Protein 3GRF (pdb70)

B-factor: mean 38.02, std 12.71, range [7.65, 99.0]

CATH classification: 3.40.50.1370 (+1 more: 3.40.50.1370)

Sequence (304 aa):
KQTRHLLTISALCPKELAYLIDRALDMKKNPAKYTARAANKTLLAFFAKPSLRTRVSLETAMTRLGGHAIYYELTVQDTAEVFSRMVDICTARLATKEMMREMAQHASVPCINALDDFGHPLQMVCDFMTIKEKFTAAGEFSNGFKGIKFAYCGDSMNNVTYDLMRGCALLGMECHVCCPDHKDFKPIKEVIDECEEIIAKHGTGGSIKIFHDCKKGCEGVDVVYTDSWMKEARLKVLTPFQVDDAVMAVTSKRSIFMNCLPATRGEEQTASVIDGPKSVCYDEAGNRLHSAMAVLDFFLHDCK

Organism: Giardia intestinalis (NCBI:txid5741)

InterPro domains:
  IPR002292 Ornithine/putrescine carbamoyltransferase [PR00102] (48-62)
  IPR002292 Ornithine/putrescine carbamoyltransferase [PR00102] (82-95)
  IPR002292 Ornithine/putrescine carbamoyltransferase [PR00102] (122-136)
  IPR002292 Ornithine/putrescine carbamoyltransferase [PR00102] (237-247)
  IPR002292 Ornithine/putrescine carbamoyltransferase [PR00102] (300-311)
  IPR002292 Ornithine/putrescine carbamoyltransferase [TIGR00658] (7-321)
  IPR006130 Aspartate/ornithine carbamoyltransferase [PR00100] (50-69)
  IPR006130 Aspartate/ornithine carbamoyltransferase [PR00100] (133-144)
  IPR006130 Aspartate/ornithine carbamoyltransferase [PR00100] (274-283)
  IPR006130 Aspartate/ornithine carbamoyltransferase [PR00100] (286-309)
  IPR006131 Aspartate/ornithine carbamoyltransferase, Asp/Orn-binding domain [PF00185] (159-319)
  IPR006132 Aspartate/ornithine carbamoyltransferase, carbamoyl-P binding [PF02729] (7-146)
  IPR036901 Aspartate/ornithine carbamoyltransferase superfamily [G3DSA:3.40.50.1370] (8-317)
  IPR036901 Aspartate/ornithine carbamoyltransferase superfamily [G3DSA:3.40.50.1370] (136-315)
  IPR036901 Aspartate/ornithine carbamoyltransferase superfamily [SSF53671] (5-323)

Structure (mmCIF, N/CA/C/O backbone):
data_3GRF
#
_entry.id   3GRF
#
_cell.length_a   95.490
_cell.length_b   95.490
_cell.length_c   56.960
_cell.angle_alpha   90.00
_cell.angle_beta   90.00
_cell.angle_gamma   120.00
#
_symmetry.space_group_name_H-M   'P 63'
#
loop_
_entity.id
_entity.type
_entity.pdbx_description
1 polymer 'Ornithine carbamoyltransferase'
2 non-polymer 'NICKEL (II) ION'
3 water water
#
loop_
_atom_site.group_PDB
_atom_site.id
_atom_site.type_symbol
_atom_site.label_atom_id
_atom_site.label_alt_id
_atom_site.label_comp_id
_atom_site.label_asym_id
_atom_site.label_entity_id
_atom_site.label_seq_id
_atom_site.pdbx_PDB_ins_code
_atom_site.Cartn_x
_atom_site.Cartn_y
_atom_site.Cartn_z
_atom_site.occupancy
_atom_site.B_iso_or_equiv
_atom_site.auth_seq_id
_atom_site.auth_comp_id
_atom_site.auth_asym_id
_atom_site.auth_atom_id
_atom_site.pdbx_PDB_model_num
ATOM 1 N N . LYS A 1 5 ? -56.077 0.686 -0.463 1.00 84.18 4 LYS A N 1
ATOM 2 C CA . LYS A 1 5 ? -56.332 -0.674 -0.900 1.00 84.35 4 LYS A CA 1
ATOM 3 C C . LYS A 1 5 ? -56.310 -0.752 -2.435 1.00 81.93 4 LYS A C 1
ATOM 4 O O . LYS A 1 5 ? -57.246 -0.394 -3.131 1.00 83.43 4 LYS A O 1
ATOM 10 N N . GLN A 1 6 ? -55.189 -1.236 -2.865 1.00 76.48 5 GLN A N 1
ATOM 11 C CA . GLN A 1 6 ? -54.939 -1.314 -4.259 1.00 68.44 5 GLN A CA 1
ATOM 12 C C . GLN A 1 6 ? -54.274 -0.014 -4.692 1.00 61.29 5 GLN A C 1
ATOM 13 O O . GLN A 1 6 ? -53.761 0.075 -5.810 1.00 68.82 5 GLN A O 1
ATOM 19 N N . THR A 1 7 ? -54.302 1.027 -3.811 1.00 48.34 6 THR A N 1
ATOM 20 C CA . THR A 1 7 ? -53.429 2.170 -4.001 1.00 44.86 6 THR A CA 1
ATOM 21 C C . THR A 1 7 ? -52.021 1.831 -3.503 1.00 36.92 6 THR A C 1
ATOM 22 O O . THR A 1 7 ? -51.845 1.319 -2.390 1.00 39.74 6 THR A O 1
ATOM 26 N N . ARG A 1 8 ? -51.008 2.103 -4.321 1.00 37.66 7 ARG A N 1
ATOM 27 C CA . ARG A 1 8 ? -49.615 1.912 -3.883 1.00 40.10 7 ARG A CA 1
ATOM 28 C C . ARG A 1 8 ? -49.134 3.044 -2.996 1.00 38.18 7 ARG A C 1
ATOM 29 O O . ARG A 1 8 ? -49.259 4.213 -3.359 1.00 39.03 7 ARG A O 1
ATOM 37 N N . HIS A 1 9 ? -48.543 2.655 -1.866 1.00 32.97 8 HIS A N 1
ATOM 38 C CA . HIS A 1 9 ? -47.971 3.527 -0.862 1.00 34.55 8 HIS A CA 1
ATOM 39 C C . HIS A 1 9 ? -46.446 3.371 -0.874 1.00 34.19 8 HIS A C 1
ATOM 40 O O . HIS A 1 9 ? -45.905 2.632 -1.702 1.00 30.31 8 HIS A O 1
ATOM 47 N N . LEU A 1 10 ? -45.764 4.034 0.042 1.00 35.06 9 LEU A N 1
ATOM 48 C CA . LEU A 1 10 ? -44.318 3.945 0.191 1.00 32.63 9 LEU A CA 1
ATOM 49 C C . LEU A 1 10 ? -44.086 4.198 1.656 1.00 36.49 9 LEU A C 1
ATOM 50 O O . LEU A 1 10 ? -43.794 5.316 2.078 1.00 36.19 9 LEU A O 1
ATOM 55 N N . LEU A 1 11 ? -44.222 3.147 2.454 1.00 31.86 10 LEU A N 1
ATOM 56 C CA . LEU A 1 11 ? -44.057 3.233 3.884 1.00 33.22 10 LEU A CA 1
ATOM 57 C C . LEU A 1 11 ? -42.623 2.852 4.287 1.00 32.99 10 LEU A C 1
ATOM 58 O O . LEU A 1 11 ? -42.139 3.261 5.343 1.00 32.51 10 LEU A O 1
ATOM 63 N N . THR A 1 12 ? -41.965 2.074 3.419 1.00 24.89 11 THR A N 1
ATOM 64 C CA . THR A 1 12 ? -40.563 1.719 3.556 1.00 28.24 11 THR A CA 1
ATOM 65 C C . THR A 1 12 ? -40.047 1.590 2.143 1.00 30.15 11 THR A C 1
ATOM 66 O O . THR A 1 12 ? -40.839 1.626 1.194 1.00 28.95 11 THR A O 1
ATOM 70 N N . ILE A 1 13 ? -38.736 1.456 1.984 1.00 27.74 12 ILE A N 1
ATOM 71 C CA . ILE A 1 13 ? -38.195 1.475 0.625 1.00 31.63 12 ILE A CA 1
ATOM 72 C C . ILE A 1 13 ? -38.439 0.159 -0.104 1.00 31.03 12 ILE A C 1
ATOM 73 O O . ILE A 1 13 ? -38.465 0.136 -1.344 1.00 37.27 12 ILE A O 1
ATOM 78 N N . SER A 1 14 ? -38.655 -0.903 0.618 1.00 29.40 13 SER A N 1
ATOM 79 C CA . SER A 1 14 ? -38.984 -2.250 0.172 1.00 31.52 13 SER A CA 1
ATOM 80 C C . SER A 1 14 ? -40.462 -2.347 -0.290 1.00 30.41 13 SER A C 1
ATOM 81 O O . SER A 1 14 ? -40.966 -3.452 -0.510 1.00 33.16 13 SER A O 1
ATOM 84 N N . ALA A 1 15 ? -41.132 -1.196 -0.374 1.00 28.14 14 ALA A N 1
ATOM 85 C CA . ALA A 1 15 ? -42.429 -1.076 -1.029 1.00 24.34 14 ALA A CA 1
ATOM 86 C C . ALA A 1 15 ? -42.129 -1.151 -2.537 1.00 29.17 14 ALA A C 1
ATOM 87 O O . ALA A 1 15 ? -43.024 -1.383 -3.339 1.00 36.51 14 ALA A O 1
ATOM 89 N N . LEU A 1 16 ? -40.862 -0.933 -2.895 1.00 24.98 15 LEU A N 1
ATOM 90 C CA . LEU A 1 16 ? -40.403 -0.974 -4.288 1.00 31.48 15 LEU A CA 1
ATOM 91 C C . LEU A 1 16 ? -39.660 -2.276 -4.594 1.00 34.77 15 LEU A C 1
ATOM 92 O O . LEU A 1 16 ? -38.922 -2.809 -3.749 1.00 30.62 15 LEU A O 1
ATOM 97 N N . CYS A 1 17 ? -39.801 -2.770 -5.819 1.00 24.52 16 CYS A N 1
ATOM 98 C CA . CYS A 1 17 ? -38.993 -3.893 -6.246 1.00 31.04 16 CYS A CA 1
ATOM 99 C C . CYS A 1 17 ? -37.719 -3.247 -6.641 1.00 36.02 16 CYS A C 1
ATOM 100 O O . CYS A 1 17 ? -37.676 -2.016 -6.724 1.00 30.56 16 CYS A O 1
ATOM 103 N N . PRO A 1 18 ? -36.663 -4.056 -6.858 1.00 36.61 17 PRO A N 1
ATOM 104 C CA . PRO A 1 18 ? -35.324 -3.583 -7.123 1.00 25.99 17 PRO A CA 1
ATOM 105 C C . PRO A 1 18 ? -35.229 -2.705 -8.372 1.00 35.59 17 PRO A C 1
ATOM 106 O O . PRO A 1 18 ? -34.451 -1.758 -8.395 1.00 30.15 17 PRO A O 1
ATOM 110 N N . LYS A 1 19 ? -35.999 -3.022 -9.417 1.00 33.32 18 LYS A N 1
ATOM 111 C CA . LYS A 1 19 ? -35.939 -2.239 -10.636 1.00 36.95 18 LYS A CA 1
ATOM 112 C C . LYS A 1 19 ? -36.644 -0.891 -10.473 1.00 39.71 18 LYS A C 1
ATOM 113 O O . LYS A 1 19 ? -36.266 0.086 -11.108 1.00 38.44 18 LYS A O 1
ATOM 119 N N . GLU A 1 20 ? -37.688 -0.851 -9.652 1.00 35.87 19 GLU A N 1
ATOM 120 C CA . GLU A 1 20 ? -38.352 0.405 -9.355 1.00 36.73 19 GLU A CA 1
ATOM 121 C C . GLU A 1 20 ? -37.443 1.341 -8.597 1.00 32.35 19 GLU A C 1
ATOM 122 O O . GLU A 1 20 ? -37.439 2.531 -8.859 1.00 29.38 19 GLU A O 1
ATOM 128 N N . LEU A 1 21 ? -36.679 0.805 -7.647 1.00 32.62 20 LEU A N 1
ATOM 129 C CA . LEU A 1 21 ? -35.717 1.627 -6.901 1.00 29.01 20 LEU A CA 1
ATOM 130 C C . LEU A 1 21 ? -34.622 2.147 -7.810 1.00 28.23 20 LEU A C 1
ATOM 131 O O . LEU A 1 21 ? -34.236 3.287 -7.699 1.00 27.47 20 LEU A O 1
ATOM 136 N N . ALA A 1 22 ? -34.141 1.307 -8.735 1.00 38.12 21 ALA A N 1
ATOM 137 C CA . ALA A 1 22 ? -33.114 1.704 -9.705 1.00 26.07 21 ALA A CA 1
ATOM 138 C C . ALA A 1 22 ? -33.619 2.680 -10.756 1.00 29.55 21 ALA A C 1
ATOM 139 O O . ALA A 1 22 ? -32.868 3.530 -11.206 1.00 28.78 21 ALA A O 1
ATOM 141 N N . TYR A 1 23 ? -34.882 2.539 -11.161 1.00 30.88 22 TYR A N 1
ATOM 142 C CA . TYR A 1 23 ? -35.553 3.524 -12.006 1.00 31.77 22 TYR A CA 1
ATOM 143 C C . TYR A 1 23 ? -35.681 4.882 -11.294 1.00 34.93 22 TYR A C 1
ATOM 144 O O . TYR A 1 23 ? -35.423 5.921 -11.872 1.00 28.07 22 TYR A O 1
ATOM 153 N N . LEU A 1 24 ? -36.050 4.875 -10.019 1.00 34.02 23 LEU A N 1
ATOM 154 C CA . LEU A 1 24 ? -36.242 6.139 -9.277 1.00 31.43 23 LEU A CA 1
ATOM 155 C C . LEU A 1 24 ? -34.941 6.903 -9.159 1.00 29.83 23 LEU A C 1
ATOM 156 O O . LEU A 1 24 ? -34.928 8.131 -9.314 1.00 33.98 23 LEU A O 1
ATOM 161 N N . ILE A 1 25 ? -33.851 6.155 -8.944 1.00 33.99 24 ILE A N 1
ATOM 162 C CA . ILE A 1 25 ? -32.467 6.686 -8.844 1.00 33.02 24 ILE A CA 1
ATOM 163 C C . ILE A 1 25 ? -32.095 7.366 -10.146 1.00 30.68 24 ILE A C 1
ATOM 164 O O . ILE A 1 25 ? -31.765 8.524 -10.150 1.00 24.95 24 ILE A O 1
ATOM 169 N N . ASP A 1 26 ? -32.202 6.660 -11.257 1.00 31.70 25 ASP A N 1
ATOM 170 C CA . ASP A 1 26 ? -31.929 7.242 -12.563 1.00 31.81 25 ASP A CA 1
ATOM 171 C C . ASP A 1 26 ? -32.842 8.410 -12.948 1.00 36.74 25 ASP A C 1
ATOM 172 O O . ASP A 1 26 ? -32.433 9.325 -13.672 1.00 32.27 25 ASP A O 1
ATOM 177 N N . ARG A 1 27 ? -34.098 8.362 -12.508 1.00 37.83 26 ARG A N 1
ATOM 178 C CA . ARG A 1 27 ? -35.021 9.465 -12.800 1.00 35.37 26 ARG A CA 1
ATOM 179 C C . ARG A 1 27 ? -34.563 10.706 -11.981 1.00 37.51 26 ARG A C 1
ATOM 180 O O . ARG A 1 27 ? -34.443 11.818 -12.496 1.00 28.16 26 ARG A O 1
ATOM 188 N N . ALA A 1 28 ? -34.259 10.490 -10.708 1.00 32.92 27 ALA A N 1
ATOM 189 C CA . ALA A 1 28 ? -33.737 11.560 -9.840 1.00 32.09 27 ALA A CA 1
ATOM 190 C C . ALA A 1 28 ? -32.511 12.183 -10.480 1.00 29.65 27 ALA A 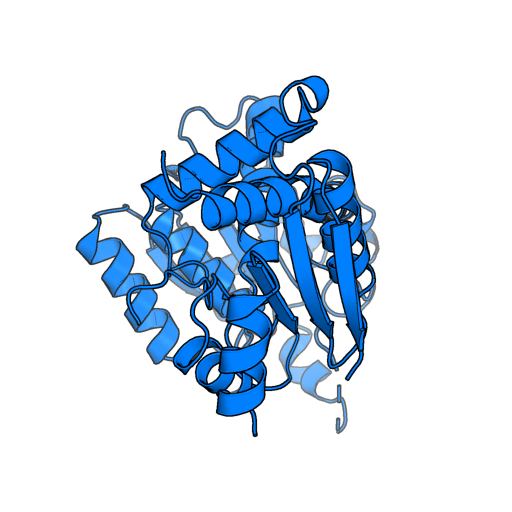C 1
ATOM 191 O O . ALA A 1 28 ? -32.337 13.387 -10.460 1.00 32.46 27 ALA A O 1
ATOM 193 N N . LEU A 1 29 ? -31.621 11.328 -10.983 1.00 26.60 28 LEU A N 1
ATOM 194 C CA . LEU A 1 29 ? -30.373 11.787 -11.595 1.00 26.83 28 LEU A CA 1
ATOM 195 C C . LEU A 1 29 ? -30.649 12.576 -12.874 1.00 29.81 28 LEU A C 1
ATOM 196 O O . LEU A 1 29 ? -29.982 13.586 -13.166 1.00 31.99 28 LEU A O 1
ATOM 201 N N . ASP A 1 30 ? -31.634 12.132 -13.631 1.00 22.87 29 ASP A N 1
ATOM 202 C CA . ASP A 1 30 ? -31.948 12.883 -14.871 1.00 31.41 29 ASP A CA 1
ATOM 203 C C . ASP A 1 30 ? -32.682 14.174 -14.584 1.00 35.74 29 ASP A C 1
ATOM 204 O O . ASP A 1 30 ? -32.539 15.128 -15.326 1.00 28.93 29 ASP A O 1
ATOM 209 N N . MET A 1 31 ? -33.487 14.198 -13.522 1.00 32.22 30 MET A N 1
ATOM 210 C CA . MET A 1 31 ? -34.145 15.452 -13.091 1.00 34.19 30 MET A CA 1
ATOM 211 C C . MET A 1 31 ? -33.181 16.429 -12.476 1.00 26.28 30 MET A C 1
ATOM 212 O O . MET A 1 31 ? -33.413 17.622 -12.530 1.00 28.32 30 MET A O 1
ATOM 217 N N . LYS A 1 32 ? -32.106 15.923 -11.868 1.00 30.38 31 LYS A N 1
ATOM 218 C CA . LYS A 1 32 ? -31.009 16.782 -11.421 1.00 25.97 31 LYS A CA 1
ATOM 219 C C . LYS A 1 32 ? -30.309 17.534 -12.493 1.00 29.77 31 LYS A C 1
ATOM 220 O O . LYS A 1 32 ? -30.048 18.752 -12.354 1.00 27.62 31 LYS A O 1
ATOM 226 N N . LYS A 1 33 ? -30.045 16.811 -13.584 1.00 28.93 32 LYS A N 1
ATOM 227 C CA . LYS A 1 33 ? -29.292 17.297 -14.723 1.00 31.61 32 LYS A CA 1
ATOM 228 C C . LYS A 1 33 ? -30.105 18.037 -15.734 1.00 32.95 32 LYS A C 1
ATOM 229 O O . LYS A 1 33 ? -29.619 18.999 -16.318 1.00 34.62 32 LYS A O 1
ATOM 235 N N . ASN A 1 34 ? -31.348 17.600 -15.928 1.00 25.21 33 ASN A N 1
ATOM 236 C CA . ASN A 1 34 ? -32.231 18.149 -16.952 1.00 31.04 33 ASN A CA 1
ATOM 237 C C . ASN A 1 34 ? -33.599 18.575 -16.394 1.00 28.34 33 ASN A C 1
ATOM 238 O O . ASN A 1 34 ? -34.646 18.019 -16.759 1.00 27.76 33 ASN A O 1
ATOM 243 N N . PRO A 1 35 ? -33.607 19.532 -15.448 1.00 32.89 34 PRO A N 1
ATOM 244 C CA . PRO A 1 35 ? -34.868 19.868 -14.827 1.00 23.97 34 PRO A CA 1
ATOM 245 C C . PRO A 1 35 ? -35.881 20.468 -15.829 1.00 33.31 34 PRO A C 1
ATOM 246 O O . PRO A 1 35 ? -37.094 20.332 -15.668 1.00 29.03 34 PRO A O 1
ATOM 250 N N . ALA A 1 36 ? -35.395 21.093 -16.897 1.00 28.30 35 ALA A N 1
ATOM 251 C CA . ALA A 1 36 ? -36.281 21.724 -17.813 1.00 25.19 35 ALA A CA 1
ATOM 252 C C . ALA A 1 36 ? -37.292 20.751 -18.398 1.00 30.23 35 ALA A C 1
ATOM 253 O O . ALA A 1 36 ? -38.328 21.168 -18.900 1.00 29.80 35 ALA A O 1
ATOM 255 N N . LYS A 1 37 ? -36.990 19.458 -18.401 1.00 35.92 36 LYS A N 1
ATOM 256 C CA . LYS A 1 37 ? -37.885 18.460 -19.001 1.00 33.64 36 LYS A CA 1
ATOM 257 C C . LYS A 1 37 ? -39.129 18.162 -18.142 1.00 33.18 36 LYS A C 1
ATOM 258 O O . LYS A 1 37 ? -40.149 17.690 -18.635 1.00 28.98 36 LYS A O 1
ATOM 264 N N . TYR A 1 38 ? -39.014 18.392 -16.840 1.00 28.39 37 TYR A N 1
ATOM 265 C CA . TYR A 1 38 ? -39.977 17.902 -15.859 1.00 26.39 37 TYR A CA 1
ATOM 266 C C . TYR A 1 38 ? -40.885 18.999 -15.309 1.00 32.90 37 TYR A C 1
ATOM 267 O O . TYR A 1 38 ? -41.620 18.837 -14.325 1.00 31.78 37 TYR A O 1
ATOM 276 N N . THR A 1 39 ? -40.867 20.102 -16.007 1.00 22.81 38 THR A N 1
ATOM 277 C CA . THR A 1 39 ? -41.355 21.341 -15.507 1.00 25.51 38 THR A CA 1
ATOM 278 C C . THR A 1 39 ? -42.904 21.438 -15.433 1.00 25.88 38 THR A C 1
ATOM 279 O O . THR A 1 39 ? -43.467 22.366 -14.835 1.00 28.53 38 THR A O 1
ATOM 283 N N . ALA A 1 40 ? -43.596 20.468 -16.023 1.00 28.80 39 ALA A N 1
ATOM 284 C CA . ALA A 1 40 ? -45.057 20.473 -16.076 1.00 33.39 39 ALA A CA 1
ATOM 285 C C . ALA A 1 40 ? -45.622 19.106 -15.684 1.00 33.65 39 ALA A C 1
ATOM 286 O O . ALA A 1 40 ? -46.811 18.827 -15.871 1.00 30.61 39 ALA A O 1
ATOM 288 N N . ARG A 1 41 ? -44.765 18.261 -15.116 1.00 31.15 40 ARG A N 1
ATOM 289 C CA . ARG A 1 41 ? -45.150 16.902 -14.691 1.00 29.29 40 ARG A CA 1
ATOM 290 C C . ARG A 1 41 ? -46.258 16.867 -13.625 1.00 30.49 40 ARG A C 1
ATOM 291 O O . ARG A 1 41 ? -47.161 16.020 -13.699 1.00 32.41 40 ARG A O 1
ATOM 299 N N . ALA A 1 42 ? -46.233 17.810 -12.677 1.00 25.57 41 ALA A N 1
ATOM 300 C CA . ALA A 1 42 ? -47.312 17.941 -11.668 1.00 33.00 41 ALA A CA 1
ATOM 301 C C . ALA A 1 42 ? -48.117 19.222 -11.805 1.00 24.90 41 ALA A C 1
ATOM 302 O O . ALA A 1 42 ? -48.674 19.701 -10.827 1.00 22.16 41 ALA A O 1
ATOM 304 N N . ALA A 1 43 ? -48.185 19.796 -12.998 1.00 19.09 42 ALA A N 1
ATOM 305 C CA . ALA A 1 43 ? -48.929 21.018 -13.187 1.00 24.57 42 ALA A CA 1
ATOM 306 C C . ALA A 1 43 ? -50.326 20.816 -12.614 1.00 31.14 42 ALA A C 1
ATOM 307 O O . ALA A 1 43 ? -50.944 19.789 -12.879 1.00 32.79 42 ALA A O 1
ATOM 309 N N . ASN A 1 44 ? -50.812 21.798 -11.827 1.00 29.47 43 ASN A N 1
ATOM 310 C CA . ASN A 1 44 ? -52.157 21.796 -11.205 1.00 28.15 43 ASN A CA 1
ATOM 311 C C . ASN A 1 44 ? -52.458 20.709 -10.194 1.00 27.46 43 ASN A C 1
ATOM 312 O O . ASN A 1 44 ? -53.633 20.497 -9.780 1.00 25.82 43 ASN A O 1
ATOM 317 N N . LYS A 1 45 ? -51.417 19.981 -9.820 1.00 24.37 44 LYS A N 1
ATOM 318 C CA . LYS A 1 45 ? -51.618 18.821 -8.953 1.00 30.30 44 LYS A CA 1
ATOM 319 C C . LYS A 1 45 ? -51.057 19.212 -7.631 1.00 23.59 44 LYS A C 1
ATOM 320 O O . LYS A 1 45 ? -50.131 20.032 -7.600 1.00 26.95 44 LYS A O 1
ATOM 326 N N . THR A 1 46 ? -51.599 18.715 -6.508 1.00 27.26 45 THR A N 1
ATOM 327 C CA . THR A 1 46 ? -51.077 19.118 -5.179 1.00 25.63 45 THR A CA 1
ATOM 328 C C . THR A 1 46 ? -50.724 17.942 -4.306 1.00 22.73 45 THR A C 1
ATOM 329 O O . THR A 1 46 ? -51.329 16.871 -4.385 1.00 22.63 45 THR A O 1
ATOM 333 N N . LEU A 1 47 ? -49.715 18.172 -3.483 1.00 26.94 46 LEU A N 1
ATOM 334 C CA . LEU A 1 47 ? -49.324 17.222 -2.499 1.00 19.84 46 LEU A CA 1
ATOM 335 C C . LEU A 1 47 ? -49.745 17.752 -1.129 1.00 29.49 46 LEU A C 1
ATOM 336 O O . LEU A 1 47 ? -49.564 18.919 -0.807 1.00 23.16 46 LEU A O 1
ATOM 341 N N . LEU A 1 48 ? -50.317 16.881 -0.322 1.00 29.22 47 LEU A N 1
ATOM 342 C CA . LEU A 1 48 ? -50.677 17.281 0.987 1.00 24.03 47 LEU A CA 1
ATOM 343 C C . LEU A 1 48 ? -49.595 16.757 1.900 1.00 28.45 47 LEU A C 1
ATOM 344 O O . LEU A 1 48 ? -49.383 15.565 1.968 1.00 32.09 47 LEU A O 1
ATOM 349 N N . ALA A 1 49 ? -48.930 17.639 2.649 1.00 30.09 48 ALA A N 1
ATOM 350 C CA . ALA A 1 49 ? -47.743 17.222 3.401 1.00 19.39 48 ALA A CA 1
ATOM 351 C C . ALA A 1 49 ? -47.864 17.510 4.884 1.00 27.19 48 ALA A C 1
ATOM 352 O O . ALA A 1 49 ? -47.642 18.641 5.292 1.00 31.52 48 ALA A O 1
ATOM 354 N N . PHE A 1 50 ? -48.197 16.480 5.671 1.00 31.77 49 PHE A N 1
ATOM 355 C CA . PHE A 1 50 ? -48.355 16.568 7.137 1.00 31.23 49 PHE A CA 1
ATOM 356 C C . PHE A 1 50 ? -47.016 16.492 7.820 1.00 25.07 49 PHE A C 1
ATOM 357 O O . PHE A 1 50 ? -46.144 15.736 7.420 1.00 33.59 49 PHE A O 1
ATOM 365 N N . PHE A 1 51 ? -46.818 17.316 8.840 1.00 32.53 50 PHE A N 1
ATOM 366 C CA . PHE A 1 51 ? -45.632 17.217 9.631 1.00 22.69 50 PHE A CA 1
ATOM 367 C C . PHE A 1 51 ? -46.072 17.317 11.067 1.00 32.84 50 PHE A C 1
ATOM 368 O O . PHE A 1 51 ? -46.704 18.296 11.440 1.00 39.82 50 PHE A O 1
ATOM 376 N N . ALA A 1 52 ? -45.730 16.311 11.883 1.00 39.91 51 ALA A N 1
ATOM 377 C CA . ALA A 1 52 ? -46.013 16.311 13.300 1.00 45.41 51 ALA A CA 1
ATOM 378 C C . ALA A 1 52 ? -44.858 16.990 14.025 1.00 47.11 51 ALA A C 1
ATOM 379 O O . ALA A 1 52 ? -44.948 17.343 15.190 1.00 53.54 51 ALA A O 1
ATOM 381 N N . LYS A 1 53 ? -43.794 17.171 13.298 1.00 51.09 52 LYS A N 1
ATOM 382 C CA . LYS A 1 53 ? -42.591 17.846 13.776 1.00 56.17 52 LYS A CA 1
ATOM 383 C C . LYS A 1 53 ? -41.803 18.285 12.534 1.00 51.14 52 LYS A C 1
ATOM 384 O O . LYS A 1 53 ? -41.650 17.528 11.568 1.00 51.37 52 LYS A O 1
ATOM 390 N N . PRO A 1 54 ? -41.283 19.552 12.595 1.00 58.31 53 PRO A N 1
ATOM 391 C CA . PRO A 1 54 ? -40.528 20.136 11.480 1.00 52.96 53 PRO A CA 1
ATOM 392 C C . PRO A 1 54 ? -39.259 19.359 11.117 1.00 44.44 53 PRO A C 1
ATOM 393 O O . PRO A 1 54 ? -38.556 18.829 11.978 1.00 42.21 53 PRO A O 1
ATOM 397 N N . SER A 1 55 ? -39.004 19.323 9.799 1.00 46.71 54 SER A N 1
ATOM 398 C CA . SER A 1 55 ? -37.704 18.927 9.315 1.00 41.81 54 SER A CA 1
ATOM 399 C C . SER A 1 55 ? -37.509 19.843 8.150 1.00 42.44 54 SER A C 1
ATOM 400 O O . SER A 1 55 ? -38.224 19.737 7.147 1.00 41.44 54 SER A O 1
ATOM 403 N N . LEU A 1 56 ? -36.542 20.733 8.293 1.00 38.84 55 LEU A N 1
ATOM 404 C CA . LEU A 1 56 ? -36.204 21.677 7.267 1.00 36.51 55 LEU A CA 1
ATOM 405 C C . LEU A 1 56 ? -35.945 20.922 5.991 1.00 33.71 55 LEU A C 1
ATOM 406 O O . LEU A 1 56 ? -36.516 21.247 4.970 1.00 41.65 55 LEU A O 1
ATOM 411 N N . ARG A 1 57 ? -35.068 19.917 6.060 1.00 29.44 56 ARG A N 1
ATOM 412 C CA . ARG A 1 57 ? -34.710 19.073 4.914 1.00 37.69 56 ARG A CA 1
ATOM 413 C C . ARG A 1 57 ? -35.926 18.501 4.222 1.00 31.99 56 ARG A C 1
ATOM 414 O O . ARG A 1 57 ? -36.050 18.583 3.005 1.00 34.98 56 ARG A O 1
ATOM 422 N N . THR A 1 58 ? -36.814 17.892 5.011 1.00 35.35 57 THR A N 1
ATOM 423 C CA . THR A 1 58 ? -37.948 17.183 4.420 1.00 35.98 57 THR A CA 1
ATOM 424 C C . THR A 1 58 ? -38.912 18.215 3.841 1.00 32.54 57 THR A C 1
ATOM 425 O O . THR A 1 58 ? -39.315 18.104 2.694 1.00 29.70 57 THR A O 1
ATOM 429 N N . ARG A 1 59 ? -39.234 19.242 4.612 1.00 26.61 58 ARG A N 1
ATOM 430 C CA . ARG A 1 59 ? -40.182 20.230 4.166 1.00 28.57 58 ARG A CA 1
ATOM 431 C C . ARG A 1 59 ? -39.715 21.008 2.943 1.00 28.96 58 ARG A C 1
ATOM 432 O O . ARG A 1 59 ? -40.487 21.217 2.001 1.00 26.81 58 ARG A O 1
ATOM 440 N N . VAL A 1 60 ? -38.468 21.454 2.946 1.00 22.45 59 VAL A N 1
ATOM 441 C CA . VAL A 1 60 ? -38.010 22.309 1.832 1.00 25.06 59 VAL A CA 1
ATOM 442 C C . VAL A 1 60 ? -37.896 21.470 0.574 1.00 26.86 59 VAL A C 1
ATOM 443 O O . VAL A 1 60 ? -38.152 21.961 -0.533 1.00 24.89 59 VAL A O 1
ATOM 447 N N . SER A 1 61 ? -37.456 20.220 0.707 1.00 25.78 60 SER A N 1
ATOM 448 C CA . SER A 1 61 ? -37.228 19.403 -0.509 1.00 24.97 60 SER A CA 1
ATOM 449 C C . SER A 1 61 ? -38.565 19.038 -1.167 1.00 13.94 60 SER A C 1
ATOM 450 O O . SER A 1 61 ? -38.685 18.998 -2.393 1.00 34.49 60 SER A O 1
ATOM 453 N N . LEU A 1 62 ? -39.556 18.764 -0.324 1.00 20.03 61 LEU A N 1
ATOM 454 C CA . LEU A 1 62 ? -40.923 18.403 -0.730 1.00 23.23 61 LEU A CA 1
ATOM 455 C C . LEU A 1 62 ? -41.638 19.556 -1.425 1.00 30.22 61 LEU A C 1
ATOM 456 O O . LEU A 1 62 ? -42.199 19.378 -2.509 1.00 27.19 61 LEU A O 1
ATOM 461 N N . GLU A 1 63 ? -41.599 20.741 -0.794 1.00 24.52 62 GLU A N 1
ATOM 462 C CA . GLU A 1 63 ? -42.287 21.925 -1.263 1.00 32.69 62 GLU A CA 1
ATOM 463 C C . GLU A 1 63 ? -41.603 22.415 -2.575 1.00 31.68 62 GLU A C 1
ATOM 464 O O . GLU A 1 63 ? -42.268 22.764 -3.550 1.00 33.54 62 GLU A O 1
ATOM 470 N N . THR A 1 64 ? -40.269 22.398 -2.590 1.00 32.60 63 THR A N 1
ATOM 471 C CA . THR A 1 64 ? -39.482 22.759 -3.764 1.00 29.88 63 THR A CA 1
ATOM 472 C C . THR A 1 64 ? -39.668 21.759 -4.901 1.00 28.58 63 THR A C 1
ATOM 473 O O . THR A 1 64 ? -39.738 22.167 -6.087 1.00 30.08 63 THR A O 1
ATOM 477 N N . ALA A 1 65 ? -39.748 20.460 -4.556 1.00 27.80 64 ALA A N 1
ATOM 478 C CA . ALA A 1 65 ? -39.898 19.403 -5.568 1.00 24.81 64 ALA A CA 1
ATOM 479 C C . ALA A 1 65 ? -41.146 19.670 -6.347 1.00 30.70 64 ALA A C 1
ATOM 480 O O . ALA A 1 65 ? -41.115 19.635 -7.578 1.00 25.72 64 ALA A O 1
ATOM 482 N N . MET A 1 66 ? -42.232 20.027 -5.653 1.00 28.31 65 MET A N 1
ATOM 483 C CA . MET A 1 66 ? -43.511 20.222 -6.349 1.00 29.41 65 MET A CA 1
ATOM 484 C C . MET A 1 66 ? -43.484 21.418 -7.230 1.00 27.81 65 MET A C 1
ATOM 485 O O . MET A 1 66 ? -43.993 21.363 -8.337 1.00 25.79 65 MET A O 1
ATOM 490 N N . THR A 1 67 ? -42.890 22.512 -6.763 1.00 23.92 66 THR A N 1
ATOM 491 C CA . THR A 1 67 ? -42.726 23.720 -7.612 1.00 24.68 66 THR A CA 1
ATOM 492 C C . THR A 1 67 ? -41.949 23.394 -8.873 1.00 27.09 66 THR A C 1
ATOM 493 O O . THR A 1 67 ? -42.263 23.882 -9.972 1.00 27.57 66 THR A O 1
ATOM 497 N N . ARG A 1 68 ? -40.931 22.559 -8.741 1.00 24.59 67 ARG A N 1
ATOM 498 C CA . ARG A 1 68 ? -40.075 22.232 -9.908 1.00 30.14 67 ARG A CA 1
ATOM 499 C C . ARG A 1 68 ? -40.752 21.388 -10.967 1.00 30.25 67 ARG A C 1
ATOM 500 O O . ARG A 1 68 ? -40.315 21.346 -12.117 1.00 27.73 67 ARG A O 1
ATOM 508 N N . LEU A 1 69 ? -41.803 20.690 -10.526 1.00 26.62 68 LEU A N 1
ATOM 509 C CA . LEU A 1 69 ? -42.623 19.782 -11.311 1.00 25.57 68 LEU A CA 1
ATOM 510 C C . LEU A 1 69 ? -43.840 20.551 -11.755 1.00 26.28 68 LEU A C 1
ATOM 511 O O . LEU A 1 69 ? -44.551 20.094 -12.621 1.00 30.49 68 LEU A O 1
ATOM 516 N N . GLY A 1 70 ? -44.088 21.707 -11.125 1.00 26.23 69 GLY A N 1
ATOM 517 C CA . GLY A 1 70 ? -45.095 22.684 -11.567 1.00 24.59 69 GLY A CA 1
ATOM 518 C C . GLY A 1 70 ? -46.402 22.630 -10.815 1.00 30.84 69 GLY A C 1
ATOM 519 O O . GLY A 1 70 ? -47.423 23.158 -11.278 1.00 28.37 69 GLY A O 1
ATOM 520 N N . GLY A 1 71 ? -46.366 21.986 -9.655 1.00 22.04 70 GLY A N 1
ATOM 521 C CA . GLY A 1 71 ? -47.556 21.736 -8.864 1.00 27.81 70 GLY A CA 1
ATOM 522 C C . GLY A 1 71 ? -47.309 22.459 -7.552 1.00 19.86 70 GLY A C 1
ATOM 523 O O . GLY A 1 71 ? -46.577 23.463 -7.528 1.00 25.77 70 GLY A O 1
ATOM 524 N N . HIS A 1 72 ? -47.900 21.957 -6.478 1.00 25.02 71 HIS A N 1
ATOM 525 C CA . HIS A 1 72 ? -47.888 22.692 -5.182 1.00 24.72 71 HIS A CA 1
ATOM 526 C C . HIS A 1 72 ? -47.987 21.716 -4.034 1.00 23.51 71 HIS A C 1
ATOM 527 O O . HIS A 1 72 ? -48.686 20.727 -4.152 1.00 26.79 71 HIS A O 1
ATOM 534 N N . ALA A 1 73 ? -47.291 22.013 -2.919 1.00 22.14 72 ALA A N 1
ATOM 535 C CA . ALA A 1 73 ? -47.406 21.230 -1.697 1.00 17.35 72 ALA A CA 1
ATOM 536 C C . ALA A 1 73 ? -48.037 22.081 -0.617 1.00 18.22 72 ALA A C 1
ATOM 537 O O . ALA A 1 73 ? -47.626 23.232 -0.402 1.00 23.42 72 ALA A O 1
ATOM 539 N N . ILE A 1 74 ? -49.015 21.489 0.063 1.00 26.07 73 ILE A N 1
ATOM 540 C CA . ILE A 1 74 ? -49.641 22.081 1.224 1.00 25.14 73 ILE A CA 1
ATOM 541 C C . ILE A 1 74 ? -48.849 21.630 2.454 1.00 27.46 73 ILE A C 1
ATOM 542 O O . ILE A 1 74 ? -48.782 20.451 2.777 1.00 26.47 73 ILE A O 1
ATOM 547 N N . TYR A 1 75 ? -48.234 22.574 3.128 1.00 29.15 74 TYR A N 1
ATOM 548 C CA . TYR A 1 75 ? -47.559 22.258 4.338 1.00 28.92 74 TYR A CA 1
ATOM 549 C C . TYR A 1 75 ? -48.620 22.189 5.467 1.00 24.99 74 TYR A C 1
ATOM 550 O O . TYR A 1 75 ? -49.216 23.211 5.891 1.00 29.80 74 TYR A O 1
ATOM 559 N N . TYR A 1 76 ? -48.942 20.926 5.919 1.00 31.14 75 TYR A N 1
ATOM 560 C CA . TYR A 1 76 ? -49.965 20.821 6.977 1.00 29.98 75 TYR A CA 1
ATOM 561 C C . TYR A 1 76 ? -49.383 20.409 8.332 1.00 35.37 75 TYR A C 1
ATOM 562 O O . TYR A 1 76 ? -49.156 19.235 8.600 1.00 37.19 75 TYR A O 1
ATOM 571 N N . GLU A 1 77 ? -49.203 21.395 9.211 1.00 34.37 76 GLU A N 1
ATOM 572 C CA . GLU A 1 77 ? -48.544 21.186 10.482 1.00 40.92 76 GLU A CA 1
ATOM 573 C C . GLU A 1 77 ? -49.524 20.602 11.501 1.00 42.10 76 GLU A C 1
ATOM 574 O O . GLU A 1 77 ? -50.670 21.041 11.597 1.00 41.98 76 GLU A O 1
ATOM 580 N N . LEU A 1 78 ? -49.092 19.594 12.249 1.00 41.21 77 LEU A N 1
ATOM 581 C CA . LEU A 1 78 ? -49.991 18.965 13.216 1.00 43.71 77 LEU A CA 1
ATOM 582 C C . LEU A 1 78 ? -49.710 19.332 14.663 1.00 40.66 77 LEU A C 1
ATOM 583 O O . LEU A 1 78 ? -48.636 19.061 15.164 1.00 49.28 77 LEU A O 1
ATOM 588 N N . THR A 1 89 ? -61.510 11.762 12.849 1.00 49.23 88 THR A N 1
ATOM 589 C CA . THR A 1 89 ? -61.098 10.370 12.598 1.00 52.11 88 THR A CA 1
ATOM 590 C C . THR A 1 89 ? -60.019 10.405 11.519 1.00 49.29 88 THR A C 1
ATOM 591 O O . THR A 1 89 ? -60.031 11.278 10.620 1.00 40.44 88 THR A O 1
ATOM 595 N N . VAL A 1 90 ? -59.068 9.487 11.614 1.00 44.58 89 VAL A N 1
ATOM 596 C CA . VAL A 1 90 ? -58.040 9.385 10.576 1.00 40.25 89 VAL A CA 1
ATOM 597 C C . VAL A 1 90 ? -58.582 8.800 9.269 1.00 36.23 89 VAL A C 1
ATOM 598 O O . VAL A 1 90 ? -58.194 9.247 8.198 1.00 37.94 89 VAL A O 1
ATOM 602 N N . GLN A 1 91 ? -59.480 7.823 9.373 1.00 29.02 90 GLN A N 1
ATOM 603 C CA . GLN A 1 91 ? -60.205 7.293 8.210 1.00 40.43 90 GLN A CA 1
ATOM 604 C C . GLN A 1 91 ? -60.931 8.382 7.422 1.00 35.03 90 GLN A C 1
ATOM 605 O O . GLN A 1 91 ? -60.827 8.429 6.210 1.00 36.01 90 GLN A O 1
ATOM 611 N N . ASP A 1 92 ? -61.704 9.201 8.145 1.00 37.42 91 ASP A N 1
ATOM 612 C CA . ASP A 1 92 ? -62.492 10.296 7.611 1.00 37.94 91 ASP A CA 1
ATOM 613 C C . ASP A 1 92 ? -61.573 11.341 7.017 1.00 42.36 91 ASP A C 1
ATOM 614 O O . ASP A 1 92 ? -61.825 11.836 5.910 1.00 42.18 91 ASP A O 1
ATOM 619 N N . THR A 1 93 ? -60.485 11.649 7.721 1.00 32.60 92 THR A N 1
ATOM 620 C CA . THR A 1 93 ? -59.505 12.587 7.197 1.00 40.21 92 THR A CA 1
ATOM 621 C C . THR A 1 93 ? -58.963 12.043 5.860 1.00 42.80 92 THR A C 1
ATOM 622 O O . THR A 1 93 ? -59.052 12.717 4.824 1.00 36.43 92 THR A O 1
ATOM 626 N N . ALA A 1 94 ? -58.463 10.799 5.875 1.00 38.65 93 ALA A N 1
ATOM 627 C CA . ALA A 1 94 ? -57.867 10.208 4.683 1.00 39.08 93 ALA A CA 1
ATOM 628 C C . ALA A 1 94 ? -58.880 10.052 3.545 1.00 35.80 93 ALA A C 1
ATOM 629 O O . ALA A 1 94 ? -58.564 10.305 2.400 1.00 33.19 93 ALA A O 1
ATOM 631 N N . GLU A 1 95 ? -60.098 9.612 3.872 1.00 31.41 94 GLU A N 1
ATOM 632 C CA . GLU A 1 95 ? -61.188 9.480 2.894 1.0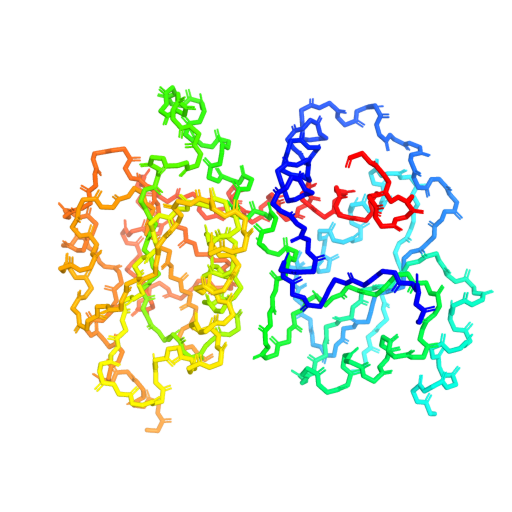0 33.92 94 GLU A CA 1
ATOM 633 C C . GLU A 1 95 ? -61.467 10.814 2.243 1.00 33.94 94 GLU A C 1
ATOM 634 O O . GLU A 1 95 ? -61.721 10.900 1.053 1.00 26.81 94 GLU A O 1
ATOM 640 N N . VAL A 1 96 ? -61.366 11.865 3.035 1.00 28.85 95 VAL A N 1
ATOM 641 C CA . VAL A 1 96 ? -61.690 13.194 2.550 1.00 30.64 95 VAL A CA 1
ATOM 642 C C . VAL A 1 96 ? -60.543 13.812 1.745 1.00 30.37 95 VAL A C 1
ATOM 643 O O . VAL A 1 96 ? -60.803 14.446 0.738 1.00 27.90 95 VAL A O 1
ATOM 647 N N . PHE A 1 97 ? -59.285 13.659 2.181 1.00 29.80 96 PHE A N 1
ATOM 648 C CA . PHE A 1 97 ? -58.191 14.267 1.390 1.00 34.82 96 PHE A CA 1
ATOM 649 C C . PHE A 1 97 ? -57.919 13.555 0.069 1.00 33.49 96 PHE A C 1
ATOM 650 O O . PHE A 1 97 ? -57.454 14.176 -0.866 1.00 32.86 96 PHE A O 1
ATOM 658 N N . SER A 1 98 ? -58.279 12.267 0.004 1.00 29.82 97 SER A N 1
ATOM 659 C CA . SER A 1 98 ? -58.110 11.435 -1.183 1.00 23.80 97 SER A CA 1
ATOM 660 C C . SER A 1 98 ? -59.091 11.786 -2.287 1.00 24.89 97 SER A C 1
ATOM 661 O O . SER A 1 98 ? -58.942 11.320 -3.402 1.00 27.48 97 SER A O 1
ATOM 664 N N . ARG A 1 99 ? -60.077 12.608 -1.991 1.00 26.76 98 ARG A N 1
ATOM 665 C CA . ARG A 1 99 ? -60.973 13.102 -3.035 1.00 29.19 98 ARG A CA 1
ATOM 666 C C . ARG A 1 99 ? -60.669 14.560 -3.375 1.00 27.54 98 ARG A C 1
ATOM 667 O O . ARG A 1 99 ? -61.480 15.213 -4.027 1.00 28.08 98 ARG A O 1
ATOM 675 N N . MET A 1 100 ? -59.547 15.094 -2.856 1.00 26.07 99 MET A N 1
ATOM 676 C CA . MET A 1 100 ? -59.120 16.492 -3.131 1.00 31.14 99 MET A CA 1
ATOM 677 C C . MET A 1 100 ? -57.705 16.563 -3.691 1.00 36.46 99 MET A C 1
ATOM 678 O O . MET A 1 100 ? -57.511 17.119 -4.779 1.00 24.48 99 MET A O 1
ATOM 683 N N . VAL A 1 101 ? -56.736 15.978 -2.950 1.00 28.88 100 VAL A N 1
ATOM 684 C CA . VAL A 1 101 ? -55.319 16.026 -3.317 1.00 25.44 100 VAL A CA 1
ATOM 685 C C . VAL A 1 101 ? -54.947 14.811 -4.180 1.00 30.33 100 VAL A C 1
ATOM 686 O O . VAL A 1 101 ? -55.734 13.858 -4.321 1.00 28.40 100 VAL A O 1
ATOM 690 N N . ASP A 1 102 ? -53.790 14.902 -4.833 1.00 31.35 101 ASP A N 1
ATOM 691 C CA . ASP A 1 102 ? -53.297 13.868 -5.729 1.00 31.46 101 ASP A CA 1
ATOM 692 C C . ASP A 1 102 ? -52.317 12.932 -5.032 1.00 26.01 101 ASP A C 1
ATOM 693 O O . ASP A 1 102 ? -52.083 11.786 -5.450 1.00 30.15 101 ASP A O 1
ATOM 698 N N . ILE A 1 103 ? -51.708 13.421 -3.963 1.00 29.39 102 ILE A N 1
ATOM 699 C CA . ILE A 1 103 ? -50.672 12.641 -3.292 1.00 26.14 102 ILE A CA 1
ATOM 700 C C . ILE A 1 103 ? -50.465 13.200 -1.919 1.00 24.42 102 ILE A C 1
ATOM 701 O O . ILE A 1 103 ? -50.831 14.342 -1.680 1.00 23.08 102 ILE A O 1
ATOM 706 N N . CYS A 1 104 ? -49.895 12.396 -1.015 1.00 24.25 103 CYS A N 1
ATOM 707 C CA . CYS A 1 104 ? -49.765 12.780 0.403 1.00 27.05 103 CYS A CA 1
ATOM 708 C C . CYS A 1 104 ? -48.444 12.256 0.959 1.00 29.97 103 CYS A C 1
ATOM 709 O O . CYS A 1 104 ? -48.068 11.126 0.711 1.00 30.07 103 CYS A O 1
ATOM 712 N N . THR A 1 105 ? -47.738 13.078 1.721 1.00 30.16 104 THR A N 1
ATOM 713 C CA . THR A 1 105 ? -46.595 12.593 2.484 1.00 31.32 104 THR A CA 1
ATOM 714 C C . THR A 1 105 ? -46.953 12.960 3.914 1.00 30.85 104 THR A C 1
ATOM 715 O O . THR A 1 105 ? -47.706 13.906 4.127 1.00 26.90 104 THR A O 1
ATOM 719 N N . ALA A 1 106 ? -46.437 12.221 4.889 1.00 29.42 105 ALA A N 1
ATOM 720 C CA . ALA A 1 106 ? -46.730 12.523 6.288 1.00 34.00 105 ALA A CA 1
ATOM 721 C C . ALA A 1 106 ? -45.543 12.116 7.112 1.00 37.00 105 ALA A C 1
ATOM 722 O O . ALA A 1 106 ? -44.909 11.090 6.855 1.00 38.80 105 ALA A O 1
ATOM 724 N N . ARG A 1 107 ? -45.225 12.949 8.082 1.00 31.11 106 ARG A N 1
ATOM 725 C CA . ARG A 1 107 ? -44.135 12.740 9.008 1.00 31.25 106 ARG A CA 1
ATOM 726 C C . ARG A 1 107 ? -44.788 12.581 10.351 1.00 38.90 106 ARG A C 1
ATOM 727 O O . ARG A 1 107 ? -45.038 13.587 11.018 1.00 31.12 106 ARG A O 1
ATOM 735 N N . LEU A 1 108 ? -45.077 11.350 10.772 1.00 41.68 107 LEU A N 1
ATOM 736 C CA . LEU A 1 108 ? -45.824 11.120 12.010 1.00 47.12 107 LEU A CA 1
ATOM 737 C C . LEU A 1 108 ? -44.976 10.285 12.973 1.00 51.31 107 LEU A C 1
ATOM 738 O O . LEU A 1 108 ? -44.084 9.537 12.546 1.00 47.16 107 LEU A O 1
ATOM 743 N N . ALA A 1 109 ? -45.236 10.437 14.272 1.00 56.77 108 ALA A N 1
ATOM 744 C CA . ALA A 1 109 ? -44.463 9.749 15.313 1.00 55.71 108 ALA A CA 1
ATOM 745 C C . ALA A 1 109 ? -44.229 8.254 14.999 1.00 62.61 108 ALA A C 1
ATOM 746 O O . ALA A 1 109 ? -43.082 7.851 14.732 1.00 58.49 108 ALA A O 1
ATOM 748 N N . THR A 1 110 ? -45.309 7.458 14.990 1.00 60.18 109 THR A N 1
ATOM 749 C CA . THR A 1 110 ? -45.209 5.996 14.889 1.00 61.07 109 THR A CA 1
ATOM 750 C C . THR A 1 110 ? -45.636 5.451 13.535 1.00 57.86 109 THR A C 1
ATOM 751 O O . THR A 1 110 ? -46.428 6.075 12.826 1.00 53.12 109 THR A O 1
ATOM 755 N N . LYS A 1 111 ? -45.120 4.268 13.201 1.00 51.45 110 LYS A N 1
ATOM 756 C CA . LYS A 1 111 ? -45.529 3.556 11.983 1.00 54.37 110 LYS A CA 1
ATOM 757 C C . LYS A 1 111 ? -47.021 3.256 11.951 1.00 53.25 110 LYS A C 1
ATOM 758 O O . LYS A 1 111 ? -47.579 3.023 10.870 1.00 49.30 110 LYS A O 1
ATOM 764 N N . GLU A 1 112 ? -47.637 3.311 13.143 1.00 53.16 111 GLU A N 1
ATOM 765 C CA . GLU A 1 112 ? -49.063 2.979 13.419 1.00 53.28 111 GLU A CA 1
ATOM 766 C C . GLU A 1 112 ? -50.044 3.972 12.797 1.00 46.30 111 GLU A C 1
ATOM 767 O O . GLU A 1 112 ? -50.903 3.600 11.970 1.00 40.38 111 GLU A O 1
ATOM 773 N N . MET A 1 113 ? -49.878 5.233 13.189 1.00 43.35 112 MET A N 1
ATOM 774 C CA . MET A 1 113 ? -50.566 6.388 12.605 1.00 46.01 112 MET A CA 1
ATOM 775 C C . MET A 1 113 ? -50.359 6.508 11.097 1.00 44.64 112 MET A C 1
ATOM 776 O O . MET A 1 113 ? -51.280 6.859 10.361 1.00 52.10 112 MET A O 1
ATOM 781 N N . MET A 1 114 ? -49.148 6.201 10.653 1.00 43.66 113 MET A N 1
ATOM 782 C CA . MET A 1 114 ? -48.802 6.221 9.238 1.00 40.04 113 MET A CA 1
ATOM 783 C C . MET A 1 114 ? -49.529 5.144 8.455 1.00 38.32 113 MET A C 1
ATOM 784 O O . MET A 1 114 ? -50.034 5.400 7.341 1.00 36.24 113 MET A O 1
ATOM 789 N N . ARG A 1 115 ? -49.549 3.939 9.021 1.00 38.92 114 ARG A N 1
ATOM 790 C CA . ARG A 1 115 ? -50.260 2.781 8.468 1.00 37.33 114 ARG A CA 1
ATOM 791 C C . ARG A 1 115 ? -51.764 2.928 8.481 1.00 36.21 114 ARG A C 1
ATOM 792 O O . ARG A 1 115 ? -52.428 2.493 7.544 1.00 37.14 114 ARG A O 1
ATOM 800 N N . GLU A 1 116 ? -52.286 3.489 9.575 1.00 33.07 115 GLU A N 1
ATOM 801 C CA . GLU A 1 116 ? -53.697 3.813 9.736 1.00 34.64 115 GLU A CA 1
ATOM 802 C C . GLU A 1 116 ? -54.146 4.777 8.629 1.00 42.15 115 GLU A C 1
ATOM 803 O O . GLU A 1 116 ? -55.098 4.493 7.878 1.00 36.53 115 GLU A O 1
ATOM 809 N N . MET A 1 117 ? -53.411 5.880 8.471 1.00 37.40 116 MET A N 1
ATOM 810 C CA . MET A 1 117 ? -53.724 6.875 7.443 1.00 36.01 116 MET A CA 1
ATOM 811 C C . MET A 1 117 ? -53.697 6.264 6.058 1.00 37.78 116 MET A C 1
ATOM 812 O O . MET A 1 117 ? -54.668 6.363 5.306 1.00 36.87 116 MET A O 1
ATOM 817 N N . ALA A 1 118 ? -52.571 5.642 5.719 1.00 38.13 117 ALA A N 1
ATOM 818 C CA . ALA A 1 118 ? -52.445 4.929 4.459 1.00 38.09 117 ALA A CA 1
ATOM 819 C C . ALA A 1 118 ? -53.582 3.896 4.256 1.00 39.63 117 ALA A C 1
ATOM 820 O O . ALA A 1 118 ? -54.110 3.767 3.156 1.00 38.17 117 ALA A O 1
ATOM 822 N N . GLN A 1 119 ? -53.961 3.167 5.307 1.00 38.21 118 GLN A N 1
ATOM 823 C CA . GLN A 1 119 ? -55.015 2.132 5.202 1.00 47.73 118 GLN A CA 1
ATOM 824 C C . GLN A 1 119 ? -56.226 2.668 4.449 1.00 46.47 118 GLN A C 1
ATOM 825 O O . GLN A 1 119 ? -56.706 2.046 3.485 1.00 39.76 118 GLN A O 1
ATOM 831 N N . HIS A 1 120 ? -56.692 3.850 4.861 1.00 35.44 119 HIS A N 1
ATOM 832 C CA . HIS A 1 120 ? -57.976 4.385 4.351 1.00 36.77 119 HIS A CA 1
ATOM 833 C C . HIS A 1 120 ? -57.815 5.353 3.198 1.00 27.59 119 HIS A C 1
ATOM 834 O O . HIS A 1 120 ? -58.792 5.748 2.593 1.00 32.98 119 HIS A O 1
ATOM 841 N N . ALA A 1 121 ? -56.575 5.753 2.938 1.00 25.83 120 ALA A N 1
ATOM 842 C CA . ALA A 1 121 ? -56.260 6.687 1.883 1.00 32.31 120 ALA A CA 1
ATOM 843 C C . ALA A 1 121 ? -56.371 5.999 0.534 1.00 35.18 120 ALA A C 1
ATOM 844 O O . ALA A 1 121 ? -56.055 4.827 0.374 1.00 42.94 120 ALA A O 1
ATOM 846 N N . SER A 1 122 ? -56.867 6.746 -0.433 1.00 36.30 121 SER A N 1
ATOM 847 C CA . SER A 1 122 ? -57.057 6.283 -1.796 1.00 26.28 121 SER A CA 1
ATOM 848 C C . SER A 1 122 ? -56.196 7.088 -2.811 1.00 33.86 121 SER A C 1
ATOM 849 O O . SER A 1 122 ? -56.384 6.961 -4.016 1.00 29.56 121 SER A O 1
ATOM 852 N N . VAL A 1 123 ? -55.263 7.907 -2.324 1.00 27.76 122 VAL A N 1
ATOM 853 C CA . VAL A 1 123 ? -54.180 8.499 -3.134 1.00 29.44 122 VAL A CA 1
ATOM 854 C C . VAL A 1 123 ? -52.885 7.928 -2.554 1.00 31.66 122 VAL A C 1
ATOM 855 O O . VAL A 1 123 ? -52.876 7.477 -1.427 1.00 27.69 122 VAL A O 1
ATOM 859 N N . PRO A 1 124 ? -51.788 7.899 -3.326 1.00 33.37 123 PRO A N 1
ATOM 860 C CA . PRO A 1 124 ? -50.535 7.426 -2.687 1.00 32.43 123 PRO A CA 1
ATOM 861 C C . PRO A 1 124 ? -50.081 8.146 -1.384 1.00 26.42 123 PRO A C 1
ATOM 862 O O . PRO A 1 124 ? -50.001 9.366 -1.341 1.00 32.55 123 PRO A O 1
ATOM 866 N N . CYS A 1 125 ? -49.752 7.398 -0.339 1.00 29.91 124 CYS A N 1
ATOM 867 C CA . CYS A 1 125 ? -49.144 8.009 0.868 1.00 28.64 124 CYS A CA 1
ATOM 868 C C . CYS A 1 125 ? -47.674 7.529 1.088 1.00 28.96 124 CYS A C 1
ATOM 869 O O . CYS A 1 125 ? -47.304 6.363 0.875 1.00 31.64 124 CYS A O 1
ATOM 872 N N . ILE A 1 126 ? -46.845 8.480 1.469 1.00 25.08 125 ILE A N 1
ATOM 873 C CA . ILE A 1 126 ? -45.409 8.307 1.512 1.00 21.13 125 ILE A CA 1
ATOM 874 C C . ILE A 1 126 ? -45.024 8.670 2.929 1.00 23.97 125 ILE A C 1
ATOM 875 O O . ILE A 1 126 ? -45.456 9.680 3.422 1.00 24.06 125 ILE A O 1
ATOM 880 N N . ASN A 1 127 ? -44.282 7.787 3.588 1.00 27.59 126 ASN A N 1
ATOM 881 C CA . ASN A 1 127 ? -43.767 8.025 4.917 1.00 30.58 126 ASN A CA 1
ATOM 882 C C . ASN A 1 127 ? -42.552 8.967 4.783 1.00 24.25 126 ASN A C 1
ATOM 883 O O . ASN A 1 127 ? -41.543 8.619 4.167 1.00 31.49 126 ASN A O 1
ATOM 888 N N . ALA A 1 128 ? -42.676 10.166 5.353 1.00 28.73 127 ALA A N 1
ATOM 889 C CA . ALA A 1 128 ? -41.631 11.197 5.280 1.00 28.04 127 ALA A CA 1
ATOM 890 C C . ALA A 1 128 ? -40.743 11.122 6.524 1.00 30.84 127 ALA A C 1
ATOM 891 O O . ALA A 1 128 ? -39.910 11.985 6.763 1.00 34.29 127 ALA A O 1
ATOM 893 N N . LEU A 1 129 ? -40.988 10.101 7.348 1.00 33.20 128 LEU A N 1
ATOM 894 C CA . LEU A 1 129 ? -40.072 9.626 8.383 1.00 34.54 128 LEU A CA 1
ATOM 895 C C . LEU A 1 129 ? -40.947 9.140 9.526 1.00 38.55 128 LEU A C 1
ATOM 896 O O . LEU A 1 129 ? -41.843 9.853 9.963 1.00 36.31 128 LEU A O 1
ATOM 901 N N . ASP A 1 130 ? -40.710 7.915 9.992 1.00 38.48 129 ASP A N 1
ATOM 902 C CA . ASP A 1 130 ? -41.350 7.422 11.214 1.00 40.91 129 ASP A CA 1
ATOM 903 C C . ASP A 1 130 ? -40.364 6.506 11.891 1.00 43.24 129 ASP A C 1
ATOM 904 O O . ASP A 1 130 ? -39.218 6.450 11.461 1.00 46.85 129 ASP A O 1
ATOM 909 N N . ASP A 1 131 ? -40.799 5.767 12.913 1.00 46.92 130 ASP A N 1
ATOM 910 C CA . ASP A 1 131 ? -39.903 4.871 13.665 1.00 39.04 130 ASP A CA 1
ATOM 911 C C . ASP A 1 131 ? -39.536 3.563 12.963 1.00 34.65 130 ASP A C 1
ATOM 912 O O . ASP A 1 131 ? -38.890 2.705 13.560 1.00 34.81 130 ASP A O 1
ATOM 917 N N . PHE A 1 132 ? -39.925 3.421 11.695 1.00 31.86 131 PHE A N 1
ATOM 918 C CA . PHE A 1 132 ? -39.703 2.161 10.958 1.00 35.95 131 PHE A CA 1
ATOM 919 C C . PHE A 1 132 ? -39.002 2.336 9.590 1.00 28.09 131 PHE A C 1
ATOM 920 O O . PHE A 1 132 ? -38.349 1.405 9.111 1.00 30.61 131 PHE A O 1
ATOM 928 N N . GLY A 1 133 ? -39.123 3.514 8.976 1.00 32.27 132 GLY A N 1
ATOM 929 C CA . GLY A 1 133 ? -38.380 3.829 7.740 1.00 31.97 132 GLY A CA 1
ATOM 930 C C . GLY A 1 133 ? -38.173 5.296 7.380 1.00 32.25 132 GLY A C 1
ATOM 931 O O . GLY A 1 133 ? -38.563 6.179 8.123 1.00 33.24 132 GLY A O 1
ATOM 932 N N . HIS A 1 134 ? -37.573 5.547 6.213 1.00 34.83 133 HIS A N 1
ATOM 933 C CA . HIS A 1 134 ? -37.353 6.893 5.685 1.00 28.34 133 HIS A CA 1
ATOM 934 C C . HIS A 1 134 ? -36.980 6.816 4.212 1.00 29.55 133 HIS A C 1
ATOM 935 O O . HIS A 1 134 ? -35.851 7.143 3.844 1.00 26.88 133 HIS A O 1
ATOM 942 N N . PRO A 1 135 ? -37.940 6.388 3.373 1.00 23.64 134 PRO A N 1
ATOM 943 C CA . PRO A 1 135 ? -37.712 6.007 1.985 1.00 30.31 134 PRO A CA 1
ATOM 944 C C . PRO A 1 135 ? -37.343 7.166 1.088 1.00 32.80 134 PRO A C 1
ATOM 945 O O . PRO A 1 135 ? -36.678 6.948 0.067 1.00 35.63 134 PRO A O 1
ATOM 949 N N . LEU A 1 136 ? -37.781 8.381 1.440 1.00 31.32 135 LEU A N 1
ATOM 950 C CA . LEU A 1 136 ? -37.377 9.603 0.713 1.00 28.29 135 LEU A CA 1
ATOM 951 C C . LEU A 1 136 ? -35.884 9.865 0.838 1.00 27.84 135 LEU A C 1
ATOM 952 O O . LEU A 1 136 ? -35.210 10.292 -0.109 1.00 22.70 135 LEU A O 1
ATOM 957 N N . GLN A 1 137 ? -35.368 9.609 2.033 1.00 19.44 136 GLN A N 1
ATOM 958 C CA . GLN A 1 137 ? -33.936 9.650 2.308 1.00 23.33 136 GLN A CA 1
ATOM 959 C C . GLN A 1 137 ? -33.276 8.512 1.548 1.00 25.52 136 GLN A C 1
ATOM 960 O O . GLN A 1 137 ? -32.166 8.673 1.068 1.00 22.62 136 GLN A O 1
ATOM 966 N N . MET A 1 138 ? -33.936 7.347 1.445 1.00 23.03 137 MET A N 1
ATOM 967 C CA . MET A 1 138 ? -33.262 6.196 0.825 1.00 35.19 137 MET A CA 1
ATOM 968 C C . MET A 1 138 ? -33.024 6.485 -0.637 1.00 24.41 137 MET A C 1
ATOM 969 O O . MET A 1 138 ? -31.912 6.326 -1.102 1.00 28.85 137 MET A O 1
ATOM 974 N N . VAL A 1 139 ? -34.030 6.968 -1.346 1.00 30.31 138 VAL A N 1
ATOM 975 C CA . VAL A 1 139 ? -33.808 7.322 -2.767 1.00 25.52 138 VAL A CA 1
ATOM 976 C C . VAL A 1 139 ? -32.701 8.400 -2.900 1.00 34.46 138 VAL A C 1
ATOM 977 O O . VAL A 1 139 ? -31.942 8.407 -3.875 1.00 30.78 138 VAL A O 1
ATOM 981 N N . CYS A 1 140 ? -32.605 9.279 -1.895 1.00 31.40 139 CYS A N 1
ATOM 982 C CA . CYS A 1 140 ? -31.612 10.347 -1.841 1.00 29.65 139 CYS A CA 1
ATOM 983 C C . CYS A 1 140 ? -30.223 9.795 -1.772 1.00 28.29 139 CYS A C 1
ATOM 984 O O . CYS A 1 140 ? -29.366 10.099 -2.587 1.00 22.57 139 CYS A O 1
ATOM 987 N N . ASP A 1 141 ? -29.998 8.973 -0.760 1.00 26.35 140 ASP A N 1
ATOM 988 C CA . ASP A 1 141 ? -28.686 8.380 -0.478 1.00 27.64 140 ASP A CA 1
ATOM 989 C C . ASP A 1 141 ? -28.149 7.443 -1.556 1.00 31.73 140 ASP A C 1
ATOM 990 O O . ASP A 1 141 ? -27.024 7.592 -2.014 1.00 25.39 140 ASP A O 1
ATOM 995 N N . PHE A 1 142 ? -28.963 6.507 -2.022 1.00 32.04 141 PHE A N 1
ATOM 996 C CA . PHE A 1 142 ? -28.468 5.638 -3.089 1.00 31.09 141 PHE A CA 1
ATOM 997 C C . PHE A 1 142 ? -28.239 6.382 -4.399 1.00 29.36 141 PHE A C 1
ATOM 998 O O . PHE A 1 142 ? -27.280 6.112 -5.116 1.00 29.42 141 PHE A O 1
ATOM 1006 N N . MET A 1 143 ? -29.085 7.358 -4.679 1.00 28.55 142 MET A N 1
ATOM 1007 C CA . MET A 1 143 ? -28.803 8.310 -5.750 1.00 27.63 142 MET A CA 1
ATOM 1008 C C . MET A 1 143 ? -27.450 9.036 -5.595 1.00 31.20 142 MET A C 1
ATOM 1009 O O . MET A 1 143 ? -26.698 9.184 -6.566 1.00 25.18 142 MET A O 1
ATOM 1014 N N . THR A 1 144 ? -27.144 9.487 -4.385 1.00 24.94 143 THR A N 1
ATOM 1015 C CA . THR A 1 144 ? -25.885 10.161 -4.077 1.00 28.60 143 THR A CA 1
ATOM 1016 C C . THR A 1 144 ? -24.716 9.201 -4.258 1.00 32.92 143 THR A C 1
ATOM 1017 O O . THR A 1 144 ? -23.677 9.578 -4.814 1.00 25.70 143 THR A O 1
ATOM 1021 N N . ILE A 1 145 ? -24.880 7.960 -3.784 1.00 25.81 144 ILE A N 1
ATOM 1022 C CA . ILE A 1 145 ? -23.846 6.947 -3.965 1.00 23.76 144 ILE A CA 1
ATOM 1023 C C . ILE A 1 145 ? -23.622 6.724 -5.490 1.00 22.79 144 ILE A C 1
ATOM 1024 O O . ILE A 1 145 ? -22.486 6.792 -5.951 1.00 25.40 144 ILE A O 1
ATOM 1029 N N . LYS A 1 146 ? -24.676 6.520 -6.278 1.00 24.26 145 LYS A N 1
ATOM 1030 C CA . LYS A 1 146 ? -24.458 6.309 -7.731 1.00 28.88 145 LYS A CA 1
ATOM 1031 C C . LYS A 1 146 ? -23.807 7.482 -8.430 1.00 25.32 145 LYS A C 1
ATOM 1032 O O . LYS A 1 146 ? -22.969 7.306 -9.324 1.00 33.74 145 LYS A O 1
ATOM 1038 N N . GLU A 1 147 ? -24.273 8.673 -8.089 1.00 34.98 146 GLU A N 1
ATOM 1039 C CA . GLU A 1 147 ? -23.753 9.942 -8.570 1.00 32.34 146 GLU A CA 1
ATOM 1040 C C . GLU A 1 147 ? -22.283 10.115 -8.287 1.00 33.03 146 GLU A C 1
ATOM 1041 O O . GLU A 1 147 ? -21.510 10.389 -9.171 1.00 27.05 146 GLU A O 1
ATOM 1047 N N . LYS A 1 148 ? -21.910 10.012 -7.020 1.00 28.50 147 LYS A N 1
ATOM 1048 C CA . LYS A 1 148 ? -20.510 10.157 -6.626 1.00 32.54 147 LYS A CA 1
ATOM 1049 C C . LYS A 1 148 ? -19.568 9.168 -7.319 1.00 42.75 147 LYS A C 1
ATOM 1050 O O . LYS A 1 148 ? -18.597 9.587 -7.943 1.00 43.68 147 LYS A O 1
ATOM 1056 N N . PHE A 1 149 ? -19.867 7.870 -7.216 1.00 38.00 148 PHE A N 1
ATOM 1057 C CA . PHE A 1 149 ? -18.997 6.840 -7.777 1.00 33.88 148 PHE A CA 1
ATOM 1058 C C . PHE A 1 149 ? -18.934 6.861 -9.299 1.00 34.11 148 PHE A C 1
ATOM 1059 O O . PHE A 1 149 ? -17.890 6.598 -9.869 1.00 38.68 148 PHE A O 1
ATOM 1067 N N . THR A 1 150 ? -20.033 7.229 -9.951 1.00 32.57 149 THR A N 1
ATOM 1068 C CA . THR A 1 150 ? -20.064 7.350 -11.419 1.00 35.08 149 THR A CA 1
ATOM 1069 C C . THR A 1 150 ? -19.129 8.450 -11.933 1.00 37.28 149 THR A C 1
ATOM 1070 O O . THR A 1 150 ? -18.513 8.297 -12.995 1.00 41.11 149 THR A O 1
ATOM 1074 N N . ALA A 1 151 ? -19.020 9.549 -11.191 1.00 39.80 150 ALA A N 1
ATOM 1075 C CA . ALA A 1 151 ? -18.205 10.683 -11.630 1.00 48.21 150 ALA A CA 1
ATOM 1076 C C . ALA A 1 151 ? -16.702 10.418 -11.454 1.00 49.58 150 ALA A C 1
ATOM 1077 O O . ALA A 1 151 ? -15.872 10.861 -12.263 1.00 49.71 150 ALA A O 1
ATOM 1079 N N . ALA A 1 152 ? -16.384 9.687 -10.390 1.00 52.83 151 ALA A N 1
ATOM 1080 C CA . ALA A 1 152 ? -15.073 9.088 -10.138 1.00 48.11 151 ALA A CA 1
ATOM 1081 C C . ALA A 1 152 ? -14.715 7.865 -11.006 1.00 48.34 151 ALA A C 1
ATOM 1082 O O . ALA A 1 152 ? -13.618 7.332 -10.869 1.00 46.15 151 ALA A O 1
ATOM 1084 N N . GLY A 1 153 ? -15.626 7.426 -11.875 1.00 45.02 152 GLY A N 1
ATOM 1085 C CA . GLY A 1 153 ? -15.408 6.257 -12.721 1.00 43.82 152 GLY A CA 1
ATOM 1086 C C . GLY A 1 153 ? -15.297 4.935 -11.970 1.00 46.03 152 GLY A C 1
ATOM 1087 O O . GLY A 1 153 ? -14.677 3.987 -12.459 1.00 48.63 152 GLY A O 1
ATOM 1088 N N . GLU A 1 154 ? -15.904 4.872 -10.788 1.00 47.07 153 GLU A N 1
ATOM 1089 C CA . GLU A 1 154 ? -15.903 3.690 -9.923 1.00 40.13 153 GLU A CA 1
ATOM 1090 C C . GLU A 1 154 ? -17.228 2.899 -9.939 1.00 40.84 153 GLU A C 1
ATOM 1091 O O . GLU A 1 154 ? -17.516 2.116 -9.002 1.00 35.69 153 GLU A O 1
ATOM 1097 N N . PHE A 1 155 ? -18.034 3.092 -10.987 1.00 32.81 154 PHE A N 1
ATOM 1098 C CA . PHE A 1 155 ? -19.380 2.470 -11.044 1.00 37.27 154 PHE A CA 1
ATOM 1099 C C . PHE A 1 155 ? -19.555 1.448 -12.179 1.00 33.60 154 PHE A C 1
ATOM 1100 O O . PHE A 1 155 ? -20.687 1.192 -12.618 1.00 37.07 154 PHE A O 1
ATOM 1108 N N . SER A 1 156 ? -18.457 0.856 -12.649 1.00 30.86 155 SER A N 1
ATOM 1109 C CA . SER A 1 156 ? -18.552 -0.241 -13.641 1.00 30.09 155 SER A CA 1
ATOM 1110 C C . SER A 1 156 ? -19.341 -1.425 -13.123 1.00 31.64 155 SER A C 1
ATOM 1111 O O . SER A 1 156 ? -20.105 -2.062 -13.867 1.00 35.05 155 SER A O 1
ATOM 1114 N N . ASN A 1 157 ? -19.191 -1.784 -11.923 1.00 27.43 156 ASN A N 1
ATOM 1115 C CA . ASN A 1 157 ? -19.909 -2.850 -11.212 1.00 30.57 156 ASN A CA 1
ATOM 1116 C C . ASN A 1 157 ? -21.186 -2.391 -10.493 1.00 32.26 156 ASN A C 1
ATOM 1117 O O . ASN A 1 157 ? -21.692 -3.083 -9.611 1.00 31.34 156 ASN A O 1
ATOM 1122 N N . GLY A 1 158 ? -21.679 -1.188 -10.873 1.00 32.00 157 GLY A N 1
ATOM 1123 C CA . GLY A 1 158 ? -22.928 -0.689 -10.355 1.00 27.67 157 GLY A CA 1
ATOM 1124 C C . GLY A 1 158 ? -22.895 -0.618 -8.839 1.00 28.71 157 GLY A C 1
ATOM 1125 O O . GLY A 1 158 ? -21.828 -0.445 -8.275 1.00 31.52 157 GLY A O 1
ATOM 1126 N N . PHE A 1 159 ? -24.062 -0.764 -8.211 1.00 25.30 158 PHE A N 1
ATOM 1127 C CA . PHE A 1 159 ? -24.183 -0.870 -6.745 1.00 26.63 158 PHE A CA 1
ATOM 1128 C C . PHE A 1 159 ? -23.577 -2.175 -6.224 1.00 32.89 158 PHE A C 1
ATOM 1129 O O . PHE A 1 159 ? -23.119 -2.262 -5.079 1.00 36.10 158 PHE A O 1
ATOM 1137 N N . LYS A 1 160 ? -23.536 -3.185 -7.084 1.00 34.34 159 LYS A N 1
ATOM 1138 C CA . LYS A 1 160 ? -23.068 -4.504 -6.690 1.00 37.57 159 LYS A CA 1
ATOM 1139 C C . LYS A 1 160 ? -21.705 -4.506 -6.005 1.00 37.67 159 LYS A C 1
ATOM 1140 O O . LYS A 1 160 ? -21.513 -5.266 -5.062 1.00 40.15 159 LYS A O 1
ATOM 1146 N N . GLY A 1 161 ? -20.781 -3.662 -6.484 1.00 40.92 160 GLY A N 1
ATOM 1147 C CA . GLY A 1 161 ? -19.390 -3.604 -6.005 1.00 38.22 160 GLY A CA 1
ATOM 1148 C C . GLY A 1 161 ? -19.143 -2.641 -4.856 1.00 36.37 160 GLY A C 1
ATOM 1149 O O . GLY A 1 161 ? -18.067 -2.644 -4.254 1.00 33.87 160 GLY A O 1
ATOM 1150 N N . ILE A 1 162 ? -20.140 -1.806 -4.548 1.00 39.35 161 ILE A N 1
ATOM 1151 C CA . ILE A 1 162 ? -19.985 -0.785 -3.513 1.00 33.47 161 ILE A CA 1
ATOM 1152 C C . ILE A 1 162 ? -20.289 -1.439 -2.185 1.00 31.01 161 ILE A C 1
ATOM 1153 O O . ILE A 1 162 ? -21.442 -1.799 -1.935 1.00 29.27 161 ILE A O 1
ATOM 1158 N N . LYS A 1 163 ? -19.270 -1.604 -1.354 1.00 32.52 162 LYS A N 1
ATOM 1159 C CA . LYS A 1 163 ? -19.472 -2.162 -0.001 1.00 30.96 162 LYS A CA 1
ATOM 1160 C C . LYS A 1 163 ? -19.926 -1.013 0.902 1.00 35.43 162 LYS A C 1
ATOM 1161 O O . LYS A 1 163 ? -19.306 0.035 0.890 1.00 34.71 162 LYS A O 1
ATOM 1167 N N . PHE A 1 164 ? -21.004 -1.218 1.674 1.00 35.49 163 PHE A N 1
ATOM 1168 C CA . PHE A 1 164 ? -21.647 -0.143 2.435 1.00 25.74 163 PHE A CA 1
ATOM 1169 C C . PHE A 1 164 ? -21.522 -0.484 3.939 1.00 24.33 163 PHE A C 1
ATOM 1170 O O . PHE A 1 164 ? -21.692 -1.640 4.334 1.00 26.78 163 PHE A O 1
ATOM 1178 N N . ALA A 1 165 ? -21.189 0.484 4.782 1.00 33.23 164 ALA A N 1
ATOM 1179 C CA . ALA A 1 165 ? -21.306 0.231 6.241 1.00 22.85 164 ALA A CA 1
ATOM 1180 C C . ALA A 1 165 ? -22.074 1.318 7.006 1.00 30.58 164 ALA A C 1
ATOM 1181 O O . ALA A 1 165 ? -21.863 2.490 6.740 1.00 32.11 164 ALA A O 1
ATOM 1183 N N . TYR A 1 166 ? -22.949 0.905 7.936 1.00 25.96 165 TYR A N 1
ATOM 1184 C CA . TYR A 1 166 ? -23.695 1.807 8.789 1.00 25.80 165 TYR A CA 1
ATOM 1185 C C . TYR A 1 166 ? -23.021 1.674 10.159 1.00 31.06 165 TYR A C 1
ATOM 1186 O O . TYR A 1 166 ? -22.750 0.554 10.585 1.00 25.75 165 TYR A O 1
ATOM 1195 N N . CYS A 1 167 ? -22.683 2.801 10.804 1.00 27.08 166 CYS A N 1
ATOM 1196 C CA . CYS A 1 167 ? -22.026 2.759 12.131 1.00 29.39 166 CYS A CA 1
ATOM 1197 C C . CYS A 1 167 ? -22.922 3.455 13.117 1.00 29.20 166 CYS A C 1
ATOM 1198 O O . CYS A 1 167 ? -23.465 4.496 12.799 1.00 27.11 166 CYS A O 1
ATOM 1201 N N . GLY A 1 168 ? -23.055 2.895 14.322 1.00 31.65 167 GLY A N 1
ATOM 1202 C CA . GLY A 1 168 ? -23.818 3.592 15.338 1.00 33.23 167 GLY A CA 1
ATOM 1203 C C . GLY A 1 168 ? -24.994 2.816 15.867 1.00 27.25 167 GLY A C 1
ATOM 1204 O O . GLY A 1 168 ? -25.026 1.579 15.792 1.00 31.24 167 GLY A O 1
ATOM 1205 N N . ASP A 1 169 ? -25.931 3.557 16.439 1.00 25.72 168 ASP A N 1
ATOM 1206 C CA . ASP A 1 169 ? -27.199 3.029 16.915 1.00 30.02 168 ASP A CA 1
ATOM 1207 C C . ASP A 1 169 ? -28.010 2.461 15.785 1.00 37.51 168 ASP A C 1
ATOM 1208 O O . ASP A 1 169 ? -28.473 3.200 14.879 1.00 34.65 168 ASP A O 1
ATOM 1213 N N . SER A 1 170 ? -28.192 1.143 15.844 1.00 29.56 169 SER A N 1
ATOM 1214 C CA . SER A 1 170 ? -28.693 0.447 14.689 1.00 32.14 169 SER A CA 1
ATOM 1215 C C . SER A 1 170 ? -30.062 -0.122 14.910 1.00 31.24 169 SER A C 1
ATOM 1216 O O . SER A 1 170 ? -30.600 -0.837 14.054 1.00 31.56 169 SER A O 1
ATOM 1219 N N . MET A 1 171 ? -30.664 0.244 16.030 1.00 32.28 170 MET A N 1
ATOM 1220 C CA . MET A 1 171 ? -32.057 -0.014 16.213 1.00 30.05 170 MET A CA 1
ATOM 1221 C C . MET A 1 171 ? -32.693 1.296 15.826 1.00 29.78 170 MET A C 1
ATOM 1222 O O . MET A 1 171 ? -32.943 2.154 16.661 1.00 31.91 170 MET A O 1
ATOM 1227 N N . ASN A 1 172 ? -32.874 1.495 14.523 1.00 24.47 171 ASN A N 1
ATOM 1228 C CA . ASN A 1 172 ? -32.995 2.810 14.022 1.00 25.57 171 ASN A CA 1
ATOM 1229 C C . ASN A 1 172 ? -33.700 2.741 12.691 1.00 36.88 171 ASN A C 1
ATOM 1230 O O . ASN A 1 172 ? -33.293 1.984 11.816 1.00 35.49 171 ASN A O 1
ATOM 1235 N N . ASN A 1 173 ? -34.716 3.511 12.506 1.00 31.96 172 ASN A N 1
ATOM 1236 C CA . ASN A 1 173 ? -35.508 3.503 11.284 1.00 36.47 172 ASN A CA 1
ATOM 1237 C C . ASN A 1 173 ? -34.701 3.803 10.023 1.00 39.11 172 ASN A C 1
ATOM 1238 O O . ASN A 1 173 ? -35.026 3.315 8.933 1.00 33.79 172 ASN A O 1
ATOM 1243 N N . VAL A 1 174 ? -33.667 4.631 10.179 1.00 32.04 173 VAL A N 1
ATOM 1244 C CA . VAL A 1 174 ? -32.766 4.982 9.071 1.00 34.62 173 VAL A CA 1
ATOM 1245 C C . VAL A 1 174 ? -31.899 3.772 8.704 1.00 29.41 173 VAL A C 1
ATOM 1246 O O . VAL A 1 174 ? -31.754 3.456 7.534 1.00 22.61 173 VAL A O 1
ATOM 1250 N N . THR A 1 175 ? -31.334 3.079 9.702 1.00 21.14 174 THR A N 1
ATOM 1251 C CA . THR A 1 175 ? -30.558 1.850 9.517 1.00 25.48 174 THR A CA 1
ATOM 1252 C C . THR A 1 175 ? -31.422 0.753 8.888 1.00 29.69 174 THR A C 1
ATOM 1253 O O . THR A 1 175 ? -30.986 0.143 7.924 1.00 29.24 174 THR A O 1
ATOM 1257 N N . TYR A 1 176 ? -32.637 0.546 9.415 1.00 28.54 175 TYR A N 1
ATOM 1258 C CA . TYR A 1 176 ? -33.631 -0.360 8.807 1.00 35.71 175 TYR A CA 1
ATOM 1259 C C . TYR A 1 176 ? -33.799 -0.113 7.336 1.00 30.64 175 TYR A C 1
ATOM 1260 O O . TYR A 1 176 ? -33.725 -1.031 6.529 1.00 37.54 175 TYR A O 1
ATOM 1269 N N . ASP A 1 177 ? -34.050 1.127 6.974 1.00 29.45 176 ASP A N 1
ATOM 1270 C CA . ASP A 1 177 ? -34.337 1.395 5.556 1.00 30.08 176 ASP A CA 1
ATOM 1271 C C . ASP A 1 177 ? -33.077 1.318 4.672 1.00 26.61 176 ASP A C 1
ATOM 1272 O O . ASP A 1 177 ? -33.183 0.985 3.489 1.00 27.34 176 ASP A O 1
ATOM 1277 N N . LEU A 1 178 ? -31.860 1.600 5.224 1.00 23.19 177 LEU A N 1
ATOM 1278 C CA . LEU A 1 178 ? -30.566 1.455 4.471 1.00 27.54 177 LEU A CA 1
ATOM 1279 C C . LEU A 1 178 ? -30.335 -0.041 4.208 1.00 28.46 177 LEU A C 1
ATOM 1280 O O . LEU A 1 178 ? -29.966 -0.416 3.091 1.00 29.70 177 LEU A O 1
ATOM 1285 N N . MET A 1 179 ? -30.537 -0.870 5.231 1.00 29.21 178 MET A N 1
ATOM 1286 C CA . MET A 1 179 ? -30.409 -2.316 5.067 1.00 24.36 178 MET A CA 1
ATOM 1287 C C . MET A 1 179 ? -31.328 -2.808 3.958 1.00 30.95 178 MET A C 1
ATOM 1288 O O . MET A 1 179 ? -30.897 -3.596 3.098 1.00 22.04 178 MET A O 1
ATOM 1293 N N . ARG A 1 180 ? -32.586 -2.355 3.967 1.00 30.00 179 ARG A N 1
ATOM 1294 C CA . ARG A 1 180 ? -33.535 -2.696 2.879 1.00 25.36 179 ARG A CA 1
ATOM 1295 C C . ARG A 1 180 ? -33.064 -2.217 1.496 1.00 30.32 179 ARG A C 1
ATOM 1296 O O . ARG A 1 180 ? -33.233 -2.942 0.513 1.00 27.38 179 ARG A O 1
ATOM 1304 N N . GLY A 1 181 ? -32.549 -0.980 1.398 1.00 25.45 180 GLY A N 1
ATOM 1305 C CA . GLY A 1 181 ? -32.077 -0.449 0.101 1.00 29.05 180 GLY A CA 1
ATOM 1306 C C . GLY A 1 181 ? -30.931 -1.303 -0.430 1.00 30.80 180 GLY A C 1
ATOM 1307 O O . GLY A 1 181 ? -30.923 -1.690 -1.591 1.00 31.37 180 GLY A O 1
ATOM 1308 N N . CYS A 1 182 ? -29.973 -1.614 0.440 1.00 17.79 181 CYS A N 1
ATOM 1309 C CA . CYS A 1 182 ? -28.833 -2.448 0.110 1.00 27.74 181 CYS A CA 1
ATOM 1310 C C . CYS A 1 182 ? -29.326 -3.824 -0.349 1.00 29.74 181 CYS A C 1
ATOM 1311 O O . CYS A 1 182 ? -28.878 -4.330 -1.343 1.00 29.85 181 CYS A O 1
ATOM 1314 N N . ALA A 1 183 ? -30.184 -4.469 0.423 1.00 28.51 182 ALA A N 1
ATOM 1315 C CA . ALA A 1 183 ? -30.672 -5.792 0.042 1.00 27.51 182 ALA A CA 1
ATOM 1316 C C . ALA A 1 183 ? -31.264 -5.765 -1.365 1.00 29.90 182 ALA A C 1
ATOM 1317 O O . ALA A 1 183 ? -31.017 -6.665 -2.150 1.00 24.83 182 ALA A O 1
ATOM 1319 N N . LEU A 1 184 ? -32.091 -4.740 -1.617 1.00 28.20 183 LEU A N 1
ATOM 1320 C CA . LEU A 1 184 ? -32.824 -4.486 -2.867 1.00 28.93 183 LEU A CA 1
ATOM 1321 C C . LEU A 1 184 ? -31.843 -4.310 -4.026 1.00 35.30 183 LEU A C 1
ATOM 1322 O O . LEU A 1 184 ? -32.052 -4.832 -5.115 1.00 23.21 183 LEU A O 1
ATOM 1327 N N . LEU A 1 185 ? -30.767 -3.556 -3.731 1.00 24.15 184 LEU A N 1
ATOM 1328 C CA . LEU A 1 185 ? -29.768 -3.214 -4.744 1.00 34.25 184 LEU A CA 1
ATOM 1329 C C . LEU A 1 185 ? -28.609 -4.222 -4.850 1.00 36.02 184 LEU A C 1
ATOM 1330 O O . LEU A 1 185 ? -27.818 -4.149 -5.783 1.00 37.17 184 LEU A O 1
ATOM 1335 N N . GLY A 1 186 ? -28.538 -5.169 -3.914 1.00 30.76 185 GLY A N 1
ATOM 1336 C CA . GLY A 1 186 ? -27.580 -6.263 -4.001 1.00 32.91 185 GLY A CA 1
ATOM 1337 C C . GLY A 1 186 ? -26.218 -5.850 -3.497 1.00 38.30 185 GLY A C 1
ATOM 1338 O O . GLY A 1 186 ? -25.180 -6.312 -3.995 1.00 32.23 185 GLY A O 1
ATOM 1339 N N . MET A 1 187 ? -26.222 -5.003 -2.468 1.00 36.18 186 MET A N 1
ATOM 1340 C CA . MET A 1 187 ? -24.998 -4.535 -1.850 1.00 28.30 186 MET A CA 1
ATOM 1341 C C . MET A 1 187 ? -24.655 -5.348 -0.626 1.00 30.60 186 MET A C 1
ATOM 1342 O O . MET A 1 187 ? -25.528 -5.856 0.102 1.00 29.15 186 MET A O 1
ATOM 1347 N N . GLU A 1 188 ? -23.356 -5.453 -0.399 1.00 32.69 187 GLU A N 1
ATOM 1348 C CA . GLU A 1 188 ? -22.841 -5.909 0.875 1.00 36.99 187 GLU A CA 1
ATOM 1349 C C . GLU A 1 188 ? -23.074 -4.782 1.899 1.00 34.83 187 GLU A C 1
ATOM 1350 O O . GLU A 1 188 ? -22.581 -3.663 1.758 1.00 29.62 187 GLU A O 1
ATOM 1356 N N . CYS A 1 189 ? -23.909 -5.051 2.882 1.00 30.01 188 CYS A N 1
ATOM 1357 C CA . CYS A 1 189 ? -24.219 -4.013 3.870 1.00 39.59 188 CYS A CA 1
ATOM 1358 C C . CYS A 1 189 ? -23.628 -4.523 5.196 1.00 28.31 188 CYS A C 1
ATOM 1359 O O . CYS A 1 189 ? -23.924 -5.632 5.602 1.00 37.28 188 CYS A O 1
ATOM 1362 N N . HIS A 1 190 ? -22.796 -3.735 5.872 1.00 37.30 189 HIS A N 1
ATOM 1363 C CA . HIS A 1 190 ? -22.274 -4.126 7.216 1.00 31.41 189 HIS A CA 1
ATOM 1364 C C . HIS A 1 190 ? -22.930 -3.206 8.244 1.00 34.89 189 HIS A C 1
ATOM 1365 O O . HIS A 1 190 ? -22.861 -1.985 8.113 1.00 36.71 189 HIS A O 1
ATOM 1372 N N . VAL A 1 191 ? -23.546 -3.766 9.276 1.00 37.33 190 VAL A N 1
ATOM 1373 C CA . VAL A 1 191 ? -24.124 -2.927 10.309 1.00 37.33 190 VAL A CA 1
ATOM 1374 C C . VAL A 1 191 ? -23.251 -2.962 11.538 1.00 39.58 190 VAL A C 1
ATOM 1375 O O . VAL A 1 191 ? -23.056 -4.028 12.142 1.00 40.19 190 VAL A O 1
ATOM 1379 N N . CYS A 1 192 ? -22.636 -1.808 11.822 1.00 33.62 191 CYS A N 1
ATOM 1380 C CA . CYS A 1 192 ? -21.629 -1.745 12.906 1.00 33.78 191 CYS A CA 1
ATOM 1381 C C . CYS A 1 192 ? -22.226 -1.152 14.158 1.00 37.82 191 CYS A C 1
ATOM 1382 O O . CYS A 1 192 ? -22.374 0.050 14.293 1.00 40.26 191 CYS A O 1
ATOM 1385 N N . CYS A 1 193 ? -22.570 -2.007 15.083 1.00 36.11 192 CYS A N 1
ATOM 1386 C CA . CYS A 1 193 ? -23.310 -1.507 16.232 1.00 31.35 192 CYS A CA 1
ATOM 1387 C C . CYS A 1 193 ? -22.776 -2.119 17.518 1.00 31.26 192 CYS A C 1
ATOM 1388 O O . CYS A 1 193 ? -22.057 -3.106 17.477 1.00 26.39 192 CYS A O 1
ATOM 1391 N N . PRO A 1 194 ? -23.141 -1.516 18.665 1.00 35.14 193 PRO A N 1
ATOM 1392 C CA . PRO A 1 194 ? -22.804 -2.101 19.952 1.00 36.07 193 PRO A CA 1
ATOM 1393 C C . PRO A 1 194 ? -23.496 -3.441 20.160 1.00 37.96 193 PRO A C 1
ATOM 1394 O O . PRO A 1 194 ? -24.712 -3.578 19.975 1.00 38.43 193 PRO A O 1
ATOM 1398 N N . ASP A 1 195 ? -22.719 -4.417 20.596 1.00 40.33 194 ASP A N 1
ATOM 1399 C CA . ASP A 1 195 ? -23.285 -5.677 20.991 1.00 39.62 194 ASP A CA 1
ATOM 1400 C C . ASP A 1 195 ? -24.186 -5.538 22.200 1.00 39.33 194 ASP A C 1
ATOM 1401 O O . ASP A 1 195 ? -23.805 -5.908 23.305 1.00 48.80 194 ASP A O 1
ATOM 1406 N N . HIS A 1 196 ? -25.384 -5.017 21.962 1.00 40.94 195 HIS A N 1
ATOM 1407 C CA . HIS A 1 196 ? -26.345 -4.642 22.988 1.00 47.00 195 HIS A CA 1
ATOM 1408 C C . HIS A 1 196 ? -27.755 -4.630 22.388 1.00 49.04 195 HIS A C 1
ATOM 1409 O O . HIS A 1 196 ? -28.047 -3.902 21.435 1.00 44.67 195 HIS A O 1
ATOM 1416 N N . LYS A 1 197 ? -28.629 -5.446 22.959 1.00 53.65 196 LYS A N 1
ATOM 1417 C CA . LYS A 1 197 ? -29.962 -5.677 22.411 1.00 59.14 196 LYS A CA 1
ATOM 1418 C C . LYS A 1 197 ? -30.639 -4.388 21.950 1.00 53.73 196 LYS A C 1
ATOM 1419 O O . LYS A 1 197 ? -31.314 -4.388 20.926 1.00 57.09 196 LYS A O 1
ATOM 1425 N N . ASP A 1 198 ? -30.438 -3.294 22.687 1.00 50.47 197 ASP A N 1
ATOM 1426 C CA . ASP A 1 198 ? -31.112 -1.993 22.406 1.00 50.13 197 ASP A CA 1
ATOM 1427 C C . ASP A 1 198 ? -30.500 -1.166 21.258 1.00 40.31 197 ASP A C 1
ATOM 1428 O O . ASP A 1 198 ? -30.985 -0.105 20.939 1.00 34.86 197 ASP A O 1
ATOM 1433 N N . PHE A 1 199 ? -29.418 -1.651 20.673 1.00 40.83 198 PHE A N 1
ATOM 1434 C CA . PHE A 1 199 ? -28.677 -0.874 19.692 1.00 37.72 198 PHE A CA 1
ATOM 1435 C C . PHE A 1 199 ? -28.425 -1.690 18.428 1.00 37.35 198 PHE A C 1
ATOM 1436 O O . PHE A 1 199 ? -27.694 -1.240 17.563 1.00 31.56 198 PHE A O 1
ATOM 1444 N N . LYS A 1 200 ? -29.029 -2.876 18.327 1.00 33.09 199 LYS A N 1
ATOM 1445 C CA . LYS A 1 200 ? -28.855 -3.729 17.150 1.00 38.14 199 LYS A CA 1
ATOM 1446 C C . LYS A 1 200 ? -30.099 -3.653 16.278 1.00 36.99 199 LYS A C 1
ATOM 1447 O O . LYS A 1 200 ? -31.166 -3.396 16.780 1.00 36.52 199 LYS A O 1
ATOM 1453 N N . PRO A 1 201 ? -29.978 -3.959 14.970 1.00 34.92 200 PRO A N 1
ATOM 1454 C CA . PRO A 1 201 ? -31.184 -4.068 14.147 1.00 34.28 200 PRO A CA 1
ATOM 1455 C C . PRO A 1 201 ? -32.151 -5.093 14.709 1.00 40.10 200 PRO A C 1
ATOM 1456 O O . PRO A 1 201 ? -31.750 -6.043 15.361 1.00 45.07 200 PRO A O 1
ATOM 1460 N N . ILE A 1 202 ? -33.425 -4.915 14.442 1.00 41.87 201 ILE A N 1
ATOM 1461 C CA . ILE A 1 202 ? -34.429 -5.842 14.953 1.00 44.62 201 ILE A CA 1
ATOM 1462 C C . ILE A 1 202 ? -34.473 -7.092 14.047 1.00 42.75 201 ILE A C 1
ATOM 1463 O O . ILE A 1 202 ? -34.278 -6.961 12.836 1.00 28.64 201 ILE A O 1
ATOM 1468 N N . LYS A 1 203 ? -34.683 -8.290 14.611 1.00 37.62 202 LYS A N 1
ATOM 1469 C CA . LYS A 1 203 ? -34.685 -9.525 13.777 1.00 36.34 202 LYS A CA 1
ATOM 1470 C C . LYS A 1 203 ? -35.664 -9.504 12.584 1.00 38.54 202 LYS A C 1
ATOM 1471 O O . LYS A 1 203 ? -35.375 -10.075 11.505 1.00 37.21 202 LYS A O 1
ATOM 1477 N N . GLU A 1 204 ? -36.791 -8.830 12.770 1.00 38.31 203 GLU A N 1
ATOM 1478 C CA . GLU A 1 204 ? -37.790 -8.697 11.738 1.00 37.12 203 GLU A CA 1
ATOM 1479 C C . GLU A 1 204 ? -37.205 -8.025 10.495 1.00 36.81 203 GLU A C 1
ATOM 1480 O O . GLU A 1 204 ? -37.487 -8.430 9.356 1.00 30.20 203 GLU A O 1
ATOM 1486 N N . VAL A 1 205 ? -36.331 -7.052 10.733 1.00 31.32 204 VAL A N 1
ATOM 1487 C CA . VAL A 1 205 ? -35.763 -6.215 9.671 1.00 32.50 204 VAL A CA 1
ATOM 1488 C C . VAL A 1 205 ? -34.665 -7.015 8.930 1.00 31.81 204 VAL A C 1
ATOM 1489 O O . VAL A 1 205 ? -34.630 -7.056 7.700 1.00 26.99 204 VAL A O 1
ATOM 1493 N N . ILE A 1 206 ? -33.811 -7.700 9.680 1.00 30.72 205 ILE A N 1
ATOM 1494 C CA . ILE A 1 206 ? -32.825 -8.635 9.117 1.00 29.14 205 ILE A CA 1
ATOM 1495 C C . ILE A 1 206 ? -33.526 -9.694 8.245 1.00 25.83 205 ILE A C 1
ATOM 1496 O O . ILE A 1 206 ? -33.163 -9.878 7.061 1.00 29.06 205 ILE A O 1
ATOM 1501 N N . ASP A 1 207 ? -34.571 -10.329 8.782 1.00 27.09 206 ASP A N 1
ATOM 1502 C CA . ASP A 1 207 ? -35.373 -11.322 8.026 1.00 31.35 206 ASP A CA 1
ATOM 1503 C C . ASP A 1 207 ? -35.973 -10.787 6.721 1.00 38.62 206 ASP A C 1
ATOM 1504 O O . ASP A 1 207 ? -35.863 -11.426 5.665 1.00 37.49 206 ASP A O 1
ATOM 1509 N N . GLU A 1 208 ? -36.624 -9.628 6.790 1.00 34.54 207 GLU A N 1
ATOM 1510 C CA . GLU A 1 208 ? -37.097 -8.972 5.555 1.00 38.15 207 GLU A CA 1
ATOM 1511 C C . GLU A 1 208 ? -35.992 -8.835 4.535 1.00 32.28 207 GLU A C 1
ATOM 1512 O O . GLU A 1 208 ? -36.192 -9.081 3.328 1.00 32.81 207 GLU A O 1
ATOM 1518 N N . CYS A 1 209 ? -34.831 -8.388 4.993 1.00 30.05 208 CYS A N 1
ATOM 1519 C CA . CYS A 1 209 ? -33.738 -8.165 4.046 1.00 27.67 208 CYS A CA 1
ATOM 1520 C C . CYS A 1 209 ? -33.226 -9.446 3.432 1.00 31.45 208 CYS A C 1
ATOM 1521 O O . CYS A 1 209 ? -32.916 -9.493 2.225 1.00 26.14 208 CYS A O 1
ATOM 1524 N N . GLU A 1 210 ? -33.109 -10.490 4.241 1.00 27.88 209 GLU A N 1
ATOM 1525 C CA . GLU A 1 210 ? -32.545 -11.730 3.718 1.00 30.25 209 GLU A CA 1
ATOM 1526 C C . GLU A 1 210 ? -33.550 -12.404 2.764 1.00 37.15 209 GLU A C 1
ATOM 1527 O O . GLU A 1 210 ? -33.176 -12.960 1.736 1.00 43.12 209 GLU A O 1
ATOM 1533 N N . GLU A 1 211 ? -34.835 -12.249 3.060 1.00 38.30 210 GLU A N 1
ATOM 1534 C CA . GLU A 1 211 ? -35.892 -12.607 2.132 1.00 41.33 210 GLU A CA 1
ATOM 1535 C C . GLU A 1 211 ? -35.946 -11.792 0.842 1.00 43.08 210 GLU A C 1
ATOM 1536 O O . GLU A 1 211 ? -36.252 -12.363 -0.218 1.00 34.86 210 GLU A O 1
ATOM 1542 N N . ILE A 1 212 ? -35.700 -10.475 0.882 1.00 36.90 211 ILE A N 1
ATOM 1543 C CA . ILE A 1 212 ? -35.769 -9.776 -0.398 1.00 37.42 211 ILE A CA 1
ATOM 1544 C C . ILE A 1 212 ? -34.584 -10.167 -1.258 1.00 30.54 211 ILE A C 1
ATOM 1545 O O . ILE A 1 212 ? -34.719 -10.316 -2.465 1.00 32.05 211 ILE A O 1
ATOM 1550 N N . ILE A 1 213 ? -33.407 -10.329 -0.664 1.00 29.85 212 ILE A N 1
ATOM 1551 C CA . ILE A 1 213 ? -32.249 -10.772 -1.490 1.00 35.43 212 ILE A CA 1
ATOM 1552 C C . ILE A 1 213 ? -32.454 -12.169 -2.062 1.00 43.64 212 ILE A C 1
ATOM 1553 O O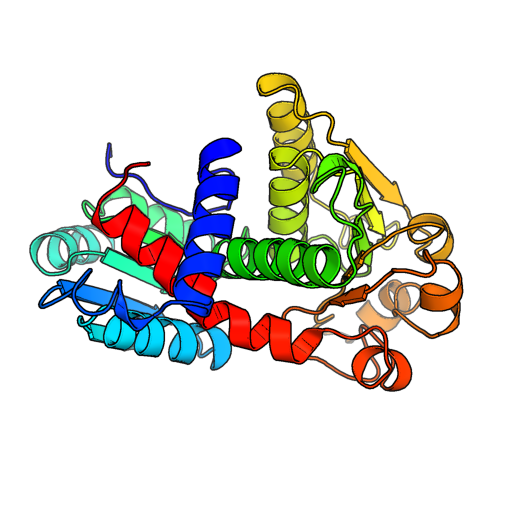 . ILE A 1 213 ? -32.109 -12.410 -3.233 1.00 29.41 212 ILE A O 1
ATOM 1558 N N . ALA A 1 214 ? -33.017 -13.069 -1.239 1.00 34.92 213 ALA A N 1
ATOM 1559 C CA . ALA A 1 214 ? -33.402 -14.417 -1.680 1.00 40.19 213 ALA A CA 1
ATOM 1560 C C . ALA A 1 214 ? -34.409 -14.372 -2.824 1.00 40.10 213 ALA A C 1
ATOM 1561 O O . ALA A 1 214 ? -34.240 -15.071 -3.811 1.00 34.95 213 ALA A O 1
ATOM 1563 N N . LYS A 1 215 ? -35.449 -13.555 -2.674 1.00 42.18 214 LYS A N 1
ATOM 1564 C CA . LYS A 1 215 ? -36.577 -13.573 -3.599 1.00 40.64 214 LYS A CA 1
ATOM 1565 C C . LYS A 1 215 ? -36.179 -12.998 -4.942 1.00 43.76 214 LYS A C 1
ATOM 1566 O O . LYS A 1 215 ? -36.627 -13.487 -5.985 1.00 43.33 214 LYS A O 1
ATOM 1572 N N . HIS A 1 216 ? -35.360 -11.951 -4.923 1.00 35.42 215 HIS A N 1
ATOM 1573 C CA . HIS A 1 216 ? -34.902 -11.354 -6.176 1.00 39.95 215 HIS A CA 1
ATOM 1574 C C . HIS A 1 216 ? -33.531 -11.802 -6.614 1.00 40.38 215 HIS A C 1
ATOM 1575 O O . HIS A 1 216 ? -33.070 -11.358 -7.671 1.00 42.26 215 HIS A O 1
ATOM 1582 N N . GLY A 1 217 ? -32.868 -12.661 -5.826 1.00 33.58 216 GLY A N 1
ATOM 1583 C CA . GLY A 1 217 ? -31.481 -13.038 -6.140 1.00 38.30 216 GLY A CA 1
ATOM 1584 C C . GLY A 1 217 ? -30.624 -11.810 -6.443 1.00 43.10 216 GLY A C 1
ATOM 1585 O O . GLY A 1 217 ? -29.989 -11.690 -7.524 1.00 31.64 216 GLY A O 1
ATOM 1586 N N . THR A 1 218 ? -30.637 -10.870 -5.501 1.00 35.65 217 THR A N 1
ATOM 1587 C CA . THR A 1 218 ? -29.999 -9.570 -5.708 1.00 38.08 217 THR A CA 1
ATOM 1588 C C . THR A 1 218 ? -28.472 -9.690 -5.562 1.00 42.82 217 THR A C 1
ATOM 1589 O O . THR A 1 218 ? -27.702 -8.920 -6.164 1.00 40.68 217 THR A O 1
ATOM 1593 N N . GLY A 1 219 ? -28.034 -10.681 -4.792 1.00 39.54 218 GLY A N 1
ATOM 1594 C CA . GLY A 1 219 ? -26.598 -10.850 -4.517 1.00 42.85 218 GLY A CA 1
ATOM 1595 C C . GLY A 1 219 ? -26.108 -9.981 -3.375 1.00 41.93 218 GLY A C 1
ATOM 1596 O O . GLY A 1 219 ? -24.907 -9.913 -3.084 1.00 41.73 218 GLY A O 1
ATOM 1597 N N . GLY A 1 220 ? -27.058 -9.326 -2.717 1.00 41.75 219 GLY A N 1
ATOM 1598 C CA . GLY A 1 220 ? -26.772 -8.494 -1.565 1.00 40.29 219 GLY A CA 1
ATOM 1599 C C . GLY A 1 220 ? -26.526 -9.319 -0.326 1.00 39.15 219 GLY A C 1
ATOM 1600 O O . GLY A 1 220 ? -26.827 -10.523 -0.278 1.00 34.38 219 GLY A O 1
ATOM 1601 N N . SER A 1 221 ? -25.960 -8.688 0.691 1.00 30.81 220 SER A N 1
ATOM 1602 C CA . SER A 1 221 ? -25.779 -9.423 1.945 1.00 31.08 220 SER A CA 1
ATOM 1603 C C . SER A 1 221 ? -25.858 -8.448 3.073 1.00 34.08 220 SER A C 1
ATOM 1604 O O . SER A 1 221 ? -25.586 -7.279 2.866 1.00 34.55 220 SER A O 1
ATOM 1607 N N . ILE A 1 222 ? -26.230 -8.961 4.248 1.00 34.93 221 ILE A N 1
ATOM 1608 C CA . ILE A 1 222 ? -26.340 -8.217 5.506 1.00 32.73 221 ILE A CA 1
ATOM 1609 C C . ILE A 1 222 ? -25.391 -8.860 6.512 1.00 34.21 221 ILE A C 1
ATOM 1610 O O . ILE A 1 222 ? -25.513 -10.060 6.780 1.00 34.05 221 ILE A O 1
ATOM 1615 N N . LYS A 1 223 ? -24.487 -8.065 7.104 1.00 32.43 222 LYS A N 1
ATOM 1616 C CA . LYS A 1 223 ? -23.563 -8.586 8.133 1.00 31.74 222 LYS A CA 1
ATOM 1617 C C . LYS A 1 223 ? -23.562 -7.673 9.340 1.00 36.64 222 LYS A C 1
ATOM 1618 O O . LYS A 1 223 ? -23.536 -6.459 9.199 1.00 36.56 222 LYS A O 1
ATOM 1624 N N . ILE A 1 224 ? -23.606 -8.245 10.533 1.00 33.84 223 ILE A N 1
ATOM 1625 C CA . ILE A 1 224 ? -23.635 -7.406 11.731 1.00 35.58 223 ILE A CA 1
ATOM 1626 C C . ILE A 1 224 ? -22.298 -7.503 12.454 1.00 35.20 223 ILE A C 1
ATOM 1627 O O . ILE A 1 224 ? -21.877 -8.592 12.860 1.00 41.52 223 ILE A O 1
ATOM 1632 N N . PHE A 1 225 ? -21.612 -6.369 12.554 1.00 32.91 224 PHE A N 1
ATOM 1633 C CA . PHE A 1 225 ? -20.329 -6.298 13.233 1.00 38.00 224 PHE A CA 1
ATOM 1634 C C . PHE A 1 225 ? -20.508 -5.608 14.575 1.00 36.87 224 PHE A C 1
ATOM 1635 O O . PHE A 1 225 ? -21.362 -4.736 14.706 1.00 35.12 224 PHE A O 1
ATOM 1643 N N . HIS A 1 226 ? -19.714 -6.006 15.572 1.00 37.03 225 HIS A N 1
ATOM 1644 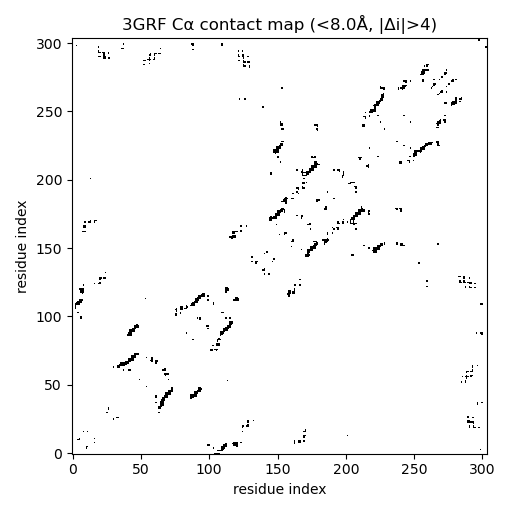C CA . HIS A 1 226 ? -19.713 -5.295 16.856 1.00 37.84 225 HIS A CA 1
ATOM 1645 C C . HIS A 1 226 ? -18.396 -4.560 17.154 1.00 40.72 225 HIS A C 1
ATOM 1646 O O . HIS A 1 226 ? -18.070 -4.285 18.305 1.00 42.86 225 HIS A O 1
ATOM 1653 N N . ASP A 1 227 ? -17.679 -4.240 16.069 1.00 43.44 226 ASP A N 1
ATOM 1654 C CA . ASP A 1 227 ? -16.427 -3.481 16.047 1.00 45.00 226 ASP A CA 1
ATOM 1655 C C . ASP A 1 227 ? -16.468 -2.711 14.734 1.00 40.37 226 ASP A C 1
ATOM 1656 O O . ASP A 1 227 ? -16.430 -3.337 13.660 1.00 35.67 226 ASP A O 1
ATOM 1661 N N . CYS A 1 228 ? -16.688 -1.410 14.797 1.00 39.67 227 CYS A N 1
ATOM 1662 C CA . CYS A 1 228 ? -16.835 -0.581 13.610 1.00 46.63 227 CYS A CA 1
ATOM 1663 C C . CYS A 1 228 ? -15.618 -0.607 12.670 1.00 46.74 227 CYS A C 1
ATOM 1664 O O . CYS A 1 228 ? -15.780 -0.553 11.453 1.00 55.47 227 CYS A O 1
ATOM 1667 N N . LYS A 1 229 ? -14.414 -0.693 13.235 1.00 42.21 228 LYS A N 1
ATOM 1668 C CA . LYS A 1 229 ? -13.187 -0.750 12.408 1.00 39.42 228 LYS A CA 1
ATOM 1669 C C . LYS A 1 229 ? -13.107 -2.030 11.599 1.00 39.21 228 LYS A C 1
ATOM 1670 O O . LYS A 1 229 ? -12.752 -2.033 10.398 1.00 35.36 228 LYS A O 1
ATOM 1676 N N . LYS A 1 230 ? -13.465 -3.129 12.268 1.00 37.14 229 LYS A N 1
ATOM 1677 C CA . LYS A 1 230 ? -13.499 -4.422 11.634 1.00 41.73 229 LYS A CA 1
ATOM 1678 C C . LYS A 1 230 ? -14.607 -4.367 10.613 1.00 40.01 229 LYS A C 1
ATOM 1679 O O . LYS A 1 230 ? -14.463 -4.895 9.515 1.00 32.81 229 LYS A O 1
ATOM 1685 N N . GLY A 1 231 ? -15.706 -3.714 10.980 1.00 35.01 230 GLY A N 1
ATOM 1686 C CA . GLY A 1 231 ? -16.862 -3.627 10.091 1.00 34.69 230 GLY A CA 1
ATOM 1687 C C . GLY A 1 231 ? -16.643 -2.757 8.885 1.00 36.12 230 GLY A C 1
ATOM 1688 O O . GLY A 1 231 ? -17.203 -3.017 7.808 1.00 35.34 230 GLY A O 1
ATOM 1689 N N . CYS A 1 232 ? -15.822 -1.719 9.061 1.00 26.11 231 CYS A N 1
ATOM 1690 C CA . CYS A 1 232 ? -15.550 -0.731 8.017 1.00 31.25 231 CYS A CA 1
ATOM 1691 C C . CYS A 1 232 ? -14.311 -1.054 7.153 1.00 27.12 231 CYS A C 1
ATOM 1692 O O . CYS A 1 232 ? -14.006 -0.332 6.191 1.00 32.89 231 CYS A O 1
ATOM 1695 N N . GLU A 1 233 ? -13.598 -2.118 7.489 1.00 27.12 232 GLU A N 1
ATOM 1696 C CA . GLU A 1 233 ? -12.362 -2.445 6.777 1.00 34.87 232 GLU A CA 1
ATOM 1697 C C . GLU A 1 233 ? -12.745 -2.762 5.362 1.00 27.08 232 GLU A C 1
ATOM 1698 O O . GLU A 1 233 ? -13.557 -3.679 5.128 1.00 26.98 232 GLU A O 1
ATOM 1704 N N . GLY A 1 234 ? -12.177 -2.004 4.435 1.00 33.23 233 GLY A N 1
ATOM 1705 C CA . GLY A 1 234 ? -12.418 -2.213 3.013 1.00 30.41 233 GLY A CA 1
ATOM 1706 C C . GLY A 1 234 ? -13.658 -1.548 2.427 1.00 39.99 233 GLY A C 1
ATOM 1707 O O . GLY A 1 234 ? -13.880 -1.604 1.217 1.00 41.17 233 GLY A O 1
ATOM 1708 N N . VAL A 1 235 ? -14.492 -0.926 3.256 1.00 34.85 234 VAL A N 1
ATOM 1709 C CA . VAL A 1 235 ? -15.820 -0.509 2.784 1.00 36.01 234 VAL A CA 1
ATOM 1710 C C . VAL A 1 235 ? -15.722 0.747 1.902 1.00 37.13 234 VAL A C 1
ATOM 1711 O O . VAL A 1 235 ? -14.739 1.482 1.972 1.00 35.97 234 VAL A O 1
ATOM 1715 N N . ASP A 1 236 ? -16.720 0.978 1.057 1.00 33.12 235 ASP A N 1
ATOM 1716 C CA . ASP A 1 236 ? -16.683 2.100 0.108 1.00 31.87 235 ASP A CA 1
ATOM 1717 C C . ASP A 1 236 ? -17.533 3.287 0.562 1.00 32.24 235 ASP A C 1
ATOM 1718 O O . ASP A 1 236 ? -17.410 4.390 0.035 1.00 29.29 235 ASP A O 1
ATOM 1723 N N . VAL A 1 237 ? -18.425 3.049 1.525 1.00 27.05 236 VAL A N 1
ATOM 1724 C CA . VAL A 1 237 ? -19.324 4.078 2.052 1.00 35.89 236 VAL A CA 1
ATOM 1725 C C . VAL A 1 237 ? -19.355 3.836 3.544 1.00 24.65 236 VAL A C 1
ATOM 1726 O O . VAL A 1 237 ? -19.542 2.692 3.972 1.00 29.89 236 VAL A O 1
ATOM 1730 N N . VAL A 1 238 ? -19.169 4.910 4.309 1.00 27.34 237 VAL A N 1
ATOM 1731 C CA . VAL A 1 238 ? -19.406 4.851 5.740 1.00 26.68 237 VAL A CA 1
ATOM 1732 C C . VAL A 1 238 ? -20.484 5.850 6.142 1.00 30.25 237 VAL A C 1
ATOM 1733 O O . VAL A 1 238 ? -20.343 7.061 5.966 1.00 31.02 237 VAL A O 1
ATOM 1737 N N . TYR A 1 239 ? -21.556 5.346 6.735 1.00 28.87 238 TYR A N 1
ATOM 1738 C CA . TYR A 1 239 ? -22.717 6.176 6.902 1.00 26.41 238 TYR A CA 1
ATOM 1739 C C . TYR A 1 239 ? -22.991 6.115 8.381 1.00 30.98 238 TYR A C 1
ATOM 1740 O O . TYR A 1 239 ? -22.864 5.057 8.984 1.00 25.59 238 TYR A O 1
ATOM 1749 N N . THR A 1 240 ? -23.310 7.262 8.967 1.00 31.81 239 THR A N 1
ATOM 1750 C CA . THR A 1 240 ? -23.743 7.302 10.360 1.00 31.93 239 THR A CA 1
ATOM 1751 C C . THR A 1 240 ? -24.839 8.325 10.550 1.00 29.88 239 THR A C 1
ATOM 1752 O O . THR A 1 240 ? -25.156 9.088 9.634 1.00 19.22 239 THR A O 1
ATOM 1756 N N . ASP A 1 241 ? -25.493 8.309 11.706 1.00 27.39 240 ASP A N 1
ATOM 1757 C CA . ASP A 1 241 ? -26.469 9.366 11.946 1.00 28.97 240 ASP A CA 1
ATOM 1758 C C . ASP A 1 241 ? -26.685 9.584 13.427 1.00 35.93 240 ASP A C 1
ATOM 1759 O O . ASP A 1 241 ? -26.071 8.904 14.232 1.00 26.30 240 ASP A O 1
ATOM 1764 N N . SER A 1 242 ? -27.526 10.557 13.745 1.00 34.76 241 SER A N 1
ATOM 1765 C CA . SER A 1 242 ? -27.651 11.135 15.051 1.00 34.95 241 SER A CA 1
ATOM 1766 C C . SER A 1 242 ? -27.811 10.068 16.118 1.00 36.25 241 SER A C 1
ATOM 1767 O O . SER A 1 242 ? -28.645 9.179 15.995 1.00 39.80 241 SER A O 1
ATOM 1770 N N . TRP A 1 243 ? -26.989 10.166 17.158 1.00 40.41 242 TRP A N 1
ATOM 1771 C CA . TRP A 1 243 ? -27.134 9.399 18.389 1.00 43.72 242 TRP A CA 1
ATOM 1772 C C . TRP A 1 243 ? -28.310 9.829 19.286 1.00 46.68 242 TRP A C 1
ATOM 1773 O O . TRP A 1 243 ? -28.707 9.061 20.167 1.00 49.82 242 TRP A O 1
ATOM 1784 N N . MET A 1 244 ? -28.834 11.043 19.085 1.00 46.40 243 MET A N 1
ATOM 1785 C CA . MET A 1 244 ? -29.907 11.611 19.929 1.00 60.11 243 MET A CA 1
ATOM 1786 C C . MET A 1 244 ? -31.204 10.815 19.861 1.00 66.50 243 MET A C 1
ATOM 1787 O O . MET A 1 244 ? -31.916 10.855 18.854 1.00 71.61 243 MET A O 1
ATOM 1792 N N . LYS A 1 253 ? -27.786 8.971 31.898 1.00 72.64 252 LYS A N 1
ATOM 1793 C CA . LYS A 1 253 ? -29.056 9.592 31.569 1.00 67.88 252 LYS A CA 1
ATOM 1794 C C . LYS A 1 253 ? -29.096 9.912 30.081 1.00 74.25 252 LYS A C 1
ATOM 1795 O O . LYS A 1 253 ? -30.143 9.788 29.425 1.00 78.37 252 LYS A O 1
ATOM 1801 N N . GLU A 1 254 ? -27.930 10.354 29.594 1.00 74.51 253 GLU A N 1
ATOM 1802 C CA . GLU A 1 254 ? -27.550 10.509 28.189 1.00 61.00 253 GLU A CA 1
ATOM 1803 C C . GLU A 1 254 ? -26.315 9.628 28.067 1.00 65.45 253 GLU A C 1
ATOM 1804 O O . GLU A 1 254 ? -25.401 9.890 27.262 1.00 45.52 253 GLU A O 1
ATOM 1810 N N . ALA A 1 255 ? -26.313 8.568 28.894 1.00 67.04 254 ALA A N 1
ATOM 1811 C CA . ALA A 1 255 ? -25.264 7.547 28.914 1.00 60.97 254 ALA A CA 1
ATOM 1812 C C . ALA A 1 255 ? -25.547 6.411 27.912 1.00 54.83 254 ALA A C 1
ATOM 1813 O O . ALA A 1 255 ? -25.035 5.299 28.058 1.00 43.48 254 ALA A O 1
ATOM 1815 N N . ARG A 1 256 ? -26.325 6.698 26.871 1.00 46.77 255 ARG A N 1
ATOM 1816 C CA . ARG A 1 256 ? -26.106 5.990 25.623 1.00 52.53 255 ARG A CA 1
ATOM 1817 C C . ARG A 1 256 ? -24.689 6.218 25.057 1.00 51.10 255 ARG A C 1
ATOM 1818 O O . ARG A 1 256 ? -24.188 5.427 24.249 1.00 47.46 255 ARG A O 1
ATOM 1826 N N . LEU A 1 257 ? -24.048 7.289 25.518 1.00 45.92 256 LEU A N 1
ATOM 1827 C CA . LEU A 1 257 ? -22.704 7.677 25.094 1.00 49.22 256 LEU A CA 1
ATOM 1828 C C . LEU A 1 257 ? -21.626 6.661 25.464 1.00 42.73 256 LEU 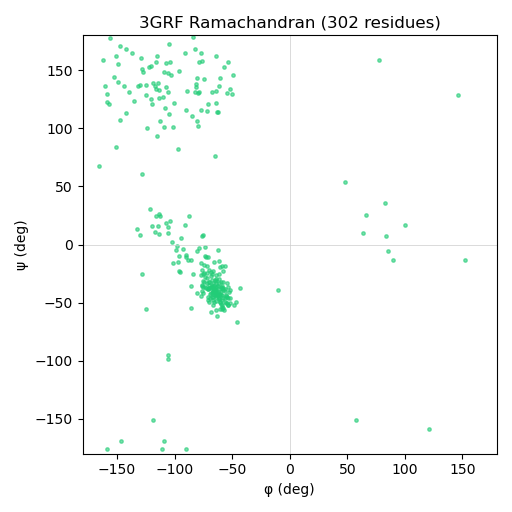A C 1
ATOM 1829 O O . LEU A 1 257 ? -20.619 6.545 24.779 1.00 42.01 256 LEU A O 1
ATOM 1834 N N . LYS A 1 258 ? -21.817 5.928 26.548 1.00 49.15 257 LYS A N 1
ATOM 1835 C CA . LYS A 1 258 ? -20.796 4.964 26.937 1.00 48.55 257 LYS A CA 1
ATOM 1836 C C . LYS A 1 258 ? -20.869 3.738 26.019 1.00 48.79 257 LYS A C 1
ATOM 1837 O O . LYS A 1 258 ? -19.836 3.178 25.622 1.00 44.94 257 LYS A O 1
ATOM 1843 N N . VAL A 1 259 ? -22.086 3.361 25.633 1.00 45.41 258 VAL A N 1
ATOM 1844 C CA . VAL A 1 259 ? -22.253 2.226 24.709 1.00 46.01 258 VAL A CA 1
ATOM 1845 C C . VAL A 1 259 ? -21.905 2.622 23.244 1.00 37.75 258 VAL A C 1
ATOM 1846 O O . VAL A 1 259 ? -21.289 1.855 22.530 1.00 34.29 258 VAL A O 1
ATOM 1850 N N . LEU A 1 260 ? -22.230 3.857 22.854 1.00 44.80 259 LEU A N 1
ATOM 1851 C CA . LEU A 1 260 ? -22.097 4.338 21.473 1.00 41.34 259 LEU A CA 1
ATOM 1852 C C . LEU A 1 260 ? -20.696 4.835 21.105 1.00 43.35 259 LEU A C 1
ATOM 1853 O O . LEU A 1 260 ? -20.313 4.812 19.942 1.00 42.71 259 LEU A O 1
ATOM 1858 N N . THR A 1 261 ? -19.920 5.282 22.091 1.00 38.62 260 THR A N 1
ATOM 1859 C CA . THR A 1 261 ? -18.635 5.943 21.799 1.00 39.14 260 THR A CA 1
ATOM 1860 C C . THR A 1 261 ? -17.632 5.144 20.958 1.00 36.97 260 THR A C 1
ATOM 1861 O O . THR A 1 261 ? -16.942 5.751 20.128 1.00 35.50 260 THR A O 1
ATOM 1865 N N . PRO A 1 262 ? -17.502 3.809 21.196 1.00 35.26 261 PRO A N 1
ATOM 1866 C CA . PRO A 1 262 ? -16.677 2.995 20.296 1.00 40.86 261 PRO A CA 1
ATOM 1867 C C . PRO A 1 262 ? -17.168 2.945 18.824 1.00 40.41 261 PRO A C 1
ATOM 1868 O O . PRO A 1 262 ? -16.474 2.361 17.968 1.00 46.84 261 PRO A O 1
ATOM 1872 N N . PHE A 1 263 ? -18.323 3.555 18.536 1.00 36.57 262 PHE A N 1
ATOM 1873 C CA . PHE A 1 263 ? -18.875 3.549 17.185 1.00 36.92 262 PHE A CA 1
ATOM 1874 C C . PHE A 1 263 ? -18.930 4.878 16.540 1.00 35.19 262 PHE A C 1
ATOM 1875 O O . PHE A 1 263 ? -19.601 5.049 15.517 1.00 35.48 262 PHE A O 1
ATOM 1883 N N . GLN A 1 264 ? -18.184 5.808 17.114 1.00 28.00 263 GLN A N 1
ATOM 1884 C CA . GLN A 1 264 ? -18.009 7.139 16.532 1.00 33.74 263 GLN A CA 1
ATOM 1885 C C . GLN A 1 264 ? -17.215 6.992 15.260 1.00 26.81 263 GLN A C 1
ATOM 1886 O O . GLN A 1 264 ? -16.172 6.330 15.266 1.00 27.48 263 GLN A O 1
ATOM 1892 N N . VAL A 1 265 ? -17.669 7.587 14.161 1.00 31.25 264 VAL A N 1
ATOM 1893 C CA . VAL A 1 265 ? -16.831 7.538 12.958 1.00 33.13 264 VAL A CA 1
ATOM 1894 C C . VAL A 1 265 ? -15.713 8.601 13.056 1.00 33.84 264 VAL A C 1
ATOM 1895 O O . VAL A 1 265 ? -15.959 9.779 12.875 1.00 27.91 264 VAL A O 1
ATOM 1899 N N . ASP A 1 266 ? -14.496 8.162 13.385 1.00 35.28 265 ASP A N 1
ATOM 1900 C CA . ASP A 1 266 ? -13.311 9.048 13.451 1.00 42.17 265 ASP A CA 1
ATOM 1901 C C . ASP A 1 266 ? -12.289 8.794 12.314 1.00 35.48 265 ASP A C 1
ATOM 1902 O O . ASP A 1 266 ? -12.577 8.067 11.346 1.00 39.67 265 ASP A O 1
ATOM 1907 N N . ASP A 1 267 ? -11.101 9.388 12.429 1.00 34.02 266 ASP A N 1
ATOM 1908 C CA . ASP A 1 267 ? -10.082 9.301 11.378 1.00 36.19 266 ASP A CA 1
ATOM 1909 C C . ASP A 1 267 ? -9.570 7.851 11.272 1.00 39.50 266 ASP A C 1
ATOM 1910 O O . ASP A 1 267 ? -9.272 7.376 10.170 1.00 39.25 266 ASP A O 1
ATOM 1915 N N . ALA A 1 268 ? -9.452 7.151 12.411 1.00 33.06 267 ALA A N 1
ATOM 1916 C CA . ALA A 1 268 ? -8.956 5.763 12.403 1.00 41.23 267 ALA A CA 1
ATOM 1917 C C . ALA A 1 268 ? -9.980 4.833 11.776 1.00 36.77 267 ALA A C 1
ATOM 1918 O O . ALA A 1 268 ? -9.627 3.823 11.162 1.00 48.04 267 ALA A O 1
ATOM 1920 N N . VAL A 1 269 ? -11.249 5.161 11.951 1.00 31.93 268 VAL A N 1
ATOM 1921 C CA . VAL A 1 269 ? -12.312 4.403 11.299 1.00 33.33 268 VAL A CA 1
ATOM 1922 C C . VAL A 1 269 ? -12.202 4.613 9.782 1.00 30.44 268 VAL A C 1
ATOM 1923 O O . VAL A 1 269 ? -12.154 3.642 9.037 1.00 34.24 268 VAL A O 1
ATOM 1927 N N . MET A 1 270 ? -12.151 5.869 9.325 1.00 33.74 269 MET A N 1
ATOM 1928 C CA . MET A 1 270 ? -12.075 6.167 7.886 1.00 32.31 269 MET A CA 1
ATOM 1929 C C . MET A 1 270 ? -10.776 5.667 7.216 1.00 39.02 269 MET A C 1
ATOM 1930 O O . MET A 1 270 ? -10.787 5.279 6.031 1.00 36.15 269 MET A O 1
ATOM 1935 N N . ALA A 1 271 ? -9.682 5.657 7.989 1.00 32.82 270 ALA A N 1
ATOM 1936 C CA . ALA A 1 271 ? -8.393 5.098 7.548 1.00 44.39 270 ALA A CA 1
ATOM 1937 C C . ALA A 1 271 ? -8.405 3.611 7.210 1.00 37.82 270 ALA A C 1
ATOM 1938 O O . ALA A 1 271 ? -7.480 3.123 6.587 1.00 38.76 270 ALA A O 1
ATOM 1940 N N . VAL A 1 272 ? -9.466 2.882 7.609 1.00 35.89 271 VAL A N 1
ATOM 1941 C CA . VAL A 1 272 ? -9.484 1.464 7.258 1.00 38.30 271 VAL A CA 1
ATOM 1942 C C . VAL A 1 272 ? -10.333 1.162 6.035 1.00 34.45 271 VAL A C 1
ATOM 1943 O O . VAL A 1 272 ? -10.384 0.038 5.552 1.00 37.88 271 VAL A O 1
ATOM 1947 N N . THR A 1 273 ? -11.012 2.195 5.507 1.00 32.21 272 THR A N 1
ATOM 1948 C CA . THR A 1 273 ? -11.905 2.001 4.364 1.00 40.93 272 THR A CA 1
ATOM 1949 C C . THR A 1 273 ? -11.149 2.027 3.028 1.00 39.64 272 THR A C 1
ATOM 1950 O O . THR A 1 273 ? -9.927 2.205 2.993 1.00 40.54 272 THR A O 1
ATOM 1954 N N . SER A 1 274 ? -11.855 1.832 1.926 1.00 39.37 273 SER A N 1
ATOM 1955 C CA . SER A 1 274 ? -11.219 1.867 0.618 1.00 41.55 273 SER A CA 1
ATOM 1956 C C . SER A 1 274 ? -10.663 3.253 0.311 1.00 42.91 273 SER A C 1
ATOM 1957 O O . SER A 1 274 ? -11.054 4.238 0.950 1.00 39.10 273 SER A O 1
ATOM 1960 N N . LYS A 1 275 ? -9.766 3.325 -0.663 1.00 39.34 274 LYS A N 1
ATOM 1961 C CA . LYS A 1 275 ? -9.210 4.592 -1.054 1.00 41.44 274 LYS A CA 1
ATOM 1962 C C . LYS A 1 275 ? -10.272 5.481 -1.710 1.00 37.81 274 LYS A C 1
ATOM 1963 O O . LYS A 1 275 ? -10.193 6.713 -1.616 1.00 36.86 274 LYS A O 1
ATOM 1969 N N . ARG A 1 276 ? -11.250 4.857 -2.376 1.00 39.48 275 ARG A N 1
ATOM 1970 C CA . ARG A 1 276 ? -12.386 5.561 -3.018 1.00 30.64 275 ARG A CA 1
ATOM 1971 C C . ARG A 1 276 ? -13.524 5.950 -2.034 1.00 32.77 275 ARG A C 1
ATOM 1972 O O . ARG A 1 276 ? -14.485 6.608 -2.414 1.00 23.92 275 ARG A O 1
ATOM 1980 N N . SER A 1 277 ? -13.437 5.529 -0.763 1.00 30.31 276 SER A N 1
ATOM 1981 C CA . SER A 1 277 ? -14.595 5.624 0.129 1.00 24.57 276 SER A CA 1
ATOM 1982 C C . SER A 1 277 ? -15.181 7.014 0.203 1.00 31.75 276 SER A C 1
ATOM 1983 O O . SER A 1 277 ? -14.524 8.026 -0.112 1.00 34.66 276 SER A O 1
ATOM 1986 N N . ILE A 1 278 ? -16.452 7.071 0.576 1.00 25.24 277 ILE A N 1
ATOM 1987 C CA . I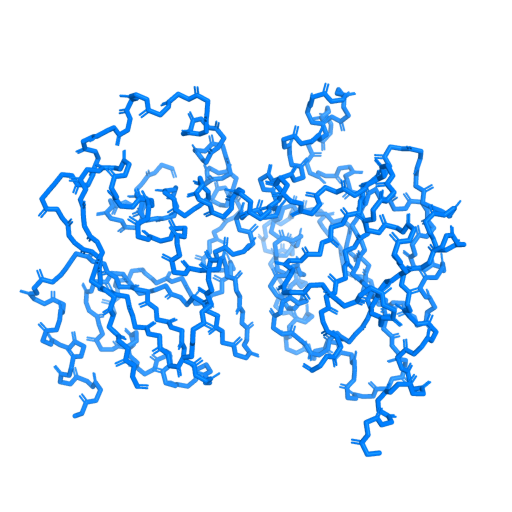LE A 1 278 ? -17.069 8.345 0.844 1.00 24.78 277 ILE A CA 1
ATOM 1988 C C . ILE A 1 278 ? -17.727 8.217 2.210 1.00 27.71 277 ILE A C 1
ATOM 1989 O O . ILE A 1 278 ? -17.966 7.113 2.664 1.00 27.68 277 ILE A O 1
ATOM 1994 N N . PHE A 1 279 ? -18.001 9.343 2.843 1.00 28.90 278 PHE A N 1
ATOM 1995 C CA . PHE A 1 279 ? -18.665 9.392 4.152 1.00 21.90 278 PHE A CA 1
ATOM 1996 C C . PHE A 1 279 ? -20.052 10.115 3.978 1.00 30.34 278 PHE A C 1
ATOM 1997 O O . PHE A 1 279 ? -20.146 11.152 3.299 1.00 24.23 278 PHE A O 1
ATOM 2005 N N . MET A 1 280 ? -21.114 9.532 4.561 1.00 22.63 279 MET A N 1
ATOM 2006 C CA . MET A 1 280 ? -22.482 10.018 4.473 1.00 24.38 279 MET A CA 1
ATOM 2007 C C . MET A 1 280 ? -23.100 10.134 5.871 1.00 29.60 279 MET A C 1
ATOM 2008 O O . MET A 1 280 ? -22.717 9.375 6.756 1.00 31.01 279 MET A O 1
ATOM 2013 N N . ASN A 1 281 ? -24.046 11.060 6.048 1.00 26.63 280 ASN A N 1
ATOM 2014 C CA . ASN A 1 281 ? -24.848 11.227 7.299 1.00 27.02 280 ASN A CA 1
ATOM 2015 C C . ASN A 1 281 ? -26.093 11.999 6.836 1.00 34.59 280 ASN A C 1
ATOM 2016 O O . ASN A 1 281 ? -25.989 13.109 6.233 1.00 26.66 280 ASN A O 1
ATOM 2021 N N . CYS A 1 282 ? -27.276 11.430 7.067 1.00 29.11 281 CYS A N 1
ATOM 2022 C CA . CYS A 1 282 ? -28.506 12.030 6.556 1.00 32.39 281 CYS A CA 1
ATOM 2023 C C . CYS A 1 282 ? -28.822 13.384 7.201 1.00 33.23 281 CYS A C 1
ATOM 2024 O O . CYS A 1 282 ? -29.654 14.133 6.682 1.00 30.54 281 CYS A O 1
ATOM 2027 N N . LEU A 1 283 ? -28.153 13.695 8.315 1.00 26.14 282 LEU A N 1
ATOM 2028 C CA . LEU A 1 283 ? -28.354 14.954 9.083 1.00 37.52 282 LEU A CA 1
ATOM 2029 C C . LEU A 1 283 ? -29.626 14.938 9.955 1.00 41.45 282 LEU A C 1
ATOM 2030 O O . LEU A 1 283 ? -30.514 14.140 9.721 1.00 39.61 282 LEU A O 1
ATOM 2035 N N . PRO A 1 284 ? -29.699 15.793 10.994 1.00 44.29 283 PRO A N 1
ATOM 2036 C CA . PRO A 1 284 ? -28.710 16.738 11.538 1.00 48.47 283 PRO A CA 1
ATOM 2037 C C . PRO A 1 284 ? -27.429 16.067 12.057 1.00 45.87 283 PRO A C 1
ATOM 2038 O O . PRO A 1 284 ? -27.492 15.007 12.709 1.00 40.21 283 PRO A O 1
ATOM 2042 N N . ALA A 1 285 ? -26.286 16.667 11.727 1.00 39.49 284 ALA A N 1
ATOM 2043 C CA . ALA A 1 285 ? -24.973 16.215 12.192 1.00 38.00 284 ALA A CA 1
ATOM 2044 C C . ALA A 1 285 ? -24.585 16.865 13.524 1.00 44.83 284 ALA A C 1
ATOM 2045 O O . ALA A 1 285 ? -24.686 18.087 13.677 1.00 45.13 284 ALA A O 1
ATOM 2047 N N . THR A 1 286 ? -24.128 16.049 14.475 1.00 38.24 285 THR A N 1
ATOM 2048 C CA . THR A 1 286 ? -23.484 16.550 15.692 1.00 44.88 285 THR A CA 1
ATOM 2049 C C . THR A 1 286 ? -22.001 16.161 15.720 1.00 37.41 285 THR A C 1
ATOM 2050 O O . THR A 1 286 ? -21.636 15.002 15.986 1.00 32.01 285 THR A O 1
ATOM 2054 N N . ARG A 1 287 ? -21.165 17.162 15.472 1.00 35.99 286 ARG A N 1
ATOM 2055 C CA . ARG A 1 287 ? -19.738 16.978 15.162 1.00 41.25 286 ARG A CA 1
ATOM 2056 C C . ARG A 1 287 ? -18.882 16.228 16.134 1.00 39.45 286 ARG A C 1
ATOM 2057 O O . ARG A 1 287 ? -17.795 15.817 15.746 1.00 61.37 286 ARG A O 1
ATOM 2065 N N . GLY A 1 288 ? -19.291 16.071 17.383 1.00 44.81 287 GLY A N 1
ATOM 2066 C CA . GLY A 1 288 ? -18.483 15.242 18.302 1.00 36.26 287 GLY A CA 1
ATOM 2067 C C . GLY A 1 288 ? -19.211 14.039 18.861 1.00 33.81 287 GLY A C 1
ATOM 2068 O O . GLY A 1 288 ? -18.771 13.458 19.865 1.00 39.53 287 GLY A O 1
ATOM 2069 N N . GLU A 1 289 ? -20.337 13.680 18.236 1.00 32.59 288 GLU A N 1
ATOM 2070 C CA . GLU A 1 289 ? -21.080 12.476 18.622 1.00 35.25 288 GLU A CA 1
ATOM 2071 C C . GLU A 1 289 ? -20.879 11.365 17.605 1.00 35.94 288 GLU A C 1
ATOM 2072 O O . GLU A 1 289 ? -19.884 10.664 17.673 1.00 32.99 288 GLU A O 1
ATOM 2078 N N . GLU A 1 290 ? -21.781 11.226 16.641 1.00 30.19 289 GLU A N 1
ATOM 2079 C CA . GLU A 1 290 ? -21.722 10.089 15.709 1.00 35.80 289 GLU A CA 1
ATOM 2080 C C . GLU A 1 290 ? -20.485 10.145 14.803 1.00 41.61 289 GLU A C 1
ATOM 2081 O O . GLU A 1 290 ? -20.016 9.106 14.302 1.00 30.92 289 GLU A O 1
ATOM 2087 N N . GLN A 1 291 ? -19.933 11.347 14.625 1.00 34.62 290 GLN A N 1
ATOM 2088 C CA . GLN A 1 291 ? -18.635 11.474 13.936 1.00 38.30 290 GLN A CA 1
ATOM 2089 C C . GLN A 1 291 ? -17.827 12.688 14.394 1.00 34.74 290 GLN A C 1
ATOM 2090 O O . GLN A 1 291 ? -18.376 13.574 15.024 1.00 36.55 290 GLN A O 1
ATOM 2096 N N . THR A 1 292 ? -16.523 12.687 14.115 1.00 34.09 291 THR A N 1
ATOM 2097 C CA . THR A 1 292 ? -15.672 13.839 14.379 1.00 32.84 291 THR A CA 1
ATOM 2098 C C . THR A 1 292 ? -15.842 14.890 13.319 1.00 37.37 291 THR A C 1
ATOM 2099 O O . THR A 1 292 ? -16.272 14.579 12.216 1.00 29.14 291 THR A O 1
ATOM 2103 N N . ALA A 1 293 ? -15.515 16.134 13.677 1.00 33.28 292 ALA A N 1
ATOM 2104 C CA . ALA A 1 293 ? -15.632 17.251 12.777 1.00 33.12 292 ALA A CA 1
ATOM 2105 C C . ALA A 1 293 ? -14.666 17.049 11.595 1.00 27.75 292 ALA A C 1
ATOM 2106 O O . ALA A 1 293 ? -14.999 17.363 10.453 1.00 37.35 292 ALA A O 1
ATOM 2108 N N . SER A 1 294 ? -13.519 16.425 11.848 1.00 29.73 293 SER A N 1
ATOM 2109 C CA . SER A 1 294 ? -12.546 16.099 10.797 1.00 31.36 293 SER A CA 1
ATOM 2110 C C . SER A 1 294 ? -13.070 15.148 9.710 1.00 35.28 293 SER A C 1
ATOM 2111 O O . SER A 1 294 ? -12.561 15.152 8.606 1.00 31.11 293 SER A O 1
ATOM 2114 N N . VAL A 1 295 ? -14.061 14.322 10.028 1.00 28.99 294 VAL A N 1
ATOM 2115 C CA . VAL A 1 295 ? -14.632 13.381 9.030 1.00 25.02 294 VAL A CA 1
ATOM 2116 C C . VAL A 1 295 ? -15.697 14.140 8.255 1.00 28.87 294 VAL A C 1
ATOM 2117 O O . VAL A 1 295 ? -15.645 14.221 7.038 1.00 29.57 294 VAL A O 1
ATOM 2121 N N . ILE A 1 296 ? -16.647 14.723 8.963 1.00 27.57 295 ILE A N 1
ATOM 2122 C CA . ILE A 1 296 ? -17.730 15.424 8.260 1.00 25.98 295 ILE A CA 1
ATOM 2123 C C . ILE A 1 296 ? -17.286 16.633 7.468 1.00 30.50 295 ILE A C 1
ATOM 2124 O O . ILE A 1 296 ? -17.892 16.958 6.446 1.00 32.87 295 ILE A O 1
ATOM 2129 N N . ASP A 1 297 ? -16.229 17.291 7.934 1.00 31.28 296 ASP A N 1
ATOM 2130 C CA . ASP A 1 297 ? -15.708 18.481 7.257 1.00 37.79 296 ASP A CA 1
ATOM 2131 C C . ASP A 1 297 ? -14.467 18.115 6.459 1.00 33.22 296 ASP A C 1
ATOM 2132 O O . ASP A 1 297 ? -13.860 18.962 5.797 1.00 42.23 296 ASP A O 1
ATOM 2137 N N . GLY A 1 298 ? -14.117 16.838 6.475 1.00 23.10 297 GLY A N 1
ATOM 2138 C CA . GLY A 1 298 ? -12.933 16.387 5.794 1.00 28.32 297 GLY A CA 1
ATOM 2139 C C . GLY A 1 298 ? -13.342 16.027 4.384 1.00 32.00 297 GLY A C 1
ATOM 2140 O O . GLY A 1 298 ? -14.503 16.226 3.999 1.00 31.18 297 GLY A O 1
ATOM 2141 N N . PRO A 1 299 ? -12.383 15.496 3.603 1.00 39.70 298 PRO A N 1
ATOM 2142 C CA . PRO A 1 299 ? -12.495 15.299 2.145 1.00 30.15 298 PRO A CA 1
ATOM 2143 C C . PRO A 1 299 ? -13.336 14.114 1.617 1.00 31.07 298 PRO A C 1
ATOM 2144 O O . PRO A 1 299 ? -13.671 14.089 0.432 1.00 31.57 298 PRO A O 1
ATOM 2148 N N . LYS A 1 300 ? -13.658 13.141 2.471 1.00 34.74 299 LYS A N 1
ATOM 2149 C CA . LYS A 1 300 ? -14.515 11.990 2.103 1.00 37.19 299 LYS A CA 1
ATOM 2150 C C . LYS A 1 300 ? -16.021 12.275 2.251 1.00 28.41 299 LYS A C 1
ATOM 2151 O O . LYS A 1 300 ? -16.850 11.552 1.695 1.00 29.89 299 LYS A O 1
ATOM 2157 N N . SER A 1 301 ? -16.347 13.383 2.928 1.00 29.74 300 SER A N 1
ATOM 2158 C CA . SER A 1 301 ? -17.711 13.774 3.249 1.00 31.06 300 SER A CA 1
ATOM 2159 C C . SER A 1 301 ? -18.492 14.236 2.065 1.00 33.80 300 SER A C 1
ATOM 2160 O O . SER A 1 301 ? -18.112 15.196 1.386 1.00 32.13 300 SER A O 1
ATOM 2163 N N . VAL A 1 302 ? -19.594 13.544 1.814 1.00 26.41 301 VAL A N 1
ATOM 2164 C CA . VAL A 1 302 ? -20.563 14.034 0.824 1.00 29.82 301 VAL A CA 1
ATOM 2165 C C . VAL A 1 302 ? -21.864 14.586 1.442 1.00 18.40 301 VAL A C 1
ATOM 2166 O O . VAL A 1 302 ? -22.864 14.750 0.744 1.00 26.73 301 VAL A O 1
ATOM 2170 N N . CYS A 1 303 ? -21.855 14.917 2.734 1.00 24.66 302 CYS A N 1
ATOM 2171 C CA . CYS A 1 303 ? -23.109 15.218 3.432 1.00 29.90 302 CYS A CA 1
ATOM 2172 C C . CYS A 1 303 ? -24.001 16.307 2.846 1.00 30.22 302 CYS A C 1
ATOM 2173 O O . CYS A 1 303 ? -25.236 16.160 2.827 1.00 32.72 302 CYS A O 1
ATOM 2176 N N . TYR A 1 304 ? -23.413 17.418 2.424 1.00 26.66 303 TYR A N 1
ATOM 2177 C CA . TYR A 1 304 ? -24.236 18.541 1.988 1.00 25.38 303 TYR A CA 1
ATOM 2178 C C . TYR A 1 304 ? -24.834 18.287 0.587 1.00 32.25 303 TYR A C 1
ATOM 2179 O O . TYR A 1 304 ? -25.943 18.709 0.315 1.00 27.26 303 TYR A O 1
ATOM 2188 N N . ASP A 1 305 ? -24.051 17.701 -0.314 1.00 27.62 304 ASP A N 1
ATOM 2189 C CA . ASP A 1 305 ? -24.555 17.339 -1.646 1.00 30.70 304 ASP A CA 1
ATOM 2190 C C . ASP A 1 305 ? -25.611 16.256 -1.520 1.00 33.75 304 ASP A C 1
ATOM 2191 O O . ASP A 1 305 ? -26.594 16.225 -2.267 1.00 24.67 304 ASP A O 1
ATOM 2196 N N . GLU A 1 306 ? -25.396 15.368 -0.550 1.00 28.92 305 GLU A N 1
ATOM 2197 C CA . GLU A 1 306 ? -26.374 14.344 -0.215 1.00 29.40 305 GLU A CA 1
ATOM 2198 C C . GLU A 1 306 ? -27.683 14.996 0.267 1.00 27.37 305 GLU A C 1
ATOM 2199 O O . GLU A 1 306 ? -28.736 14.535 -0.093 1.00 28.40 305 GLU A O 1
ATOM 2205 N N . ALA A 1 307 ? -27.623 16.052 1.078 1.00 27.28 306 ALA A N 1
ATOM 2206 C CA . ALA A 1 307 ? -28.841 16.657 1.641 1.00 26.55 306 ALA A CA 1
ATOM 2207 C C . ALA A 1 307 ? -29.584 17.431 0.569 1.00 32.26 306 ALA A C 1
ATOM 2208 O O . ALA A 1 307 ? -30.797 17.423 0.537 1.00 31.17 306 ALA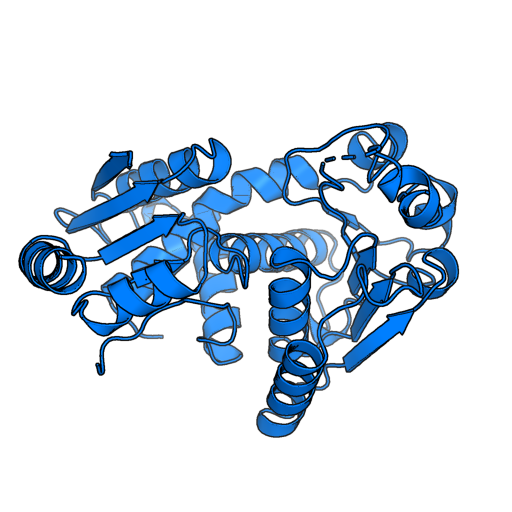 A O 1
ATOM 2210 N N . GLY A 1 308 ? -28.850 18.084 -0.326 1.00 24.88 307 GLY A N 1
ATOM 2211 C CA . GLY A 1 308 ? -29.444 18.729 -1.477 1.00 31.66 307 GLY A CA 1
ATOM 2212 C C . GLY A 1 308 ? -30.160 17.770 -2.403 1.00 35.72 307 GLY A C 1
ATOM 2213 O O . GLY A 1 308 ? -31.130 18.166 -3.098 1.00 32.86 307 GLY A O 1
ATOM 2214 N N . ASN A 1 309 ? -29.668 16.523 -2.435 1.00 33.54 308 ASN A N 1
ATOM 2215 C CA . ASN A 1 309 ? -30.238 15.446 -3.275 1.00 26.70 308 ASN A CA 1
ATOM 2216 C C . ASN A 1 309 ? -31.598 14.954 -2.761 1.00 19.27 308 ASN A C 1
ATOM 2217 O O . ASN A 1 309 ? -32.319 14.243 -3.462 1.00 31.70 308 ASN A O 1
ATOM 2222 N N . ARG A 1 310 ? -31.986 15.366 -1.557 1.00 26.63 309 ARG A N 1
ATOM 2223 C CA . ARG A 1 310 ? -33.349 15.185 -1.075 1.00 23.31 309 ARG A CA 1
ATOM 2224 C C . ARG A 1 310 ? -34.325 15.765 -2.066 1.00 23.14 309 ARG A C 1
ATOM 2225 O O . ARG A 1 310 ? -35.390 15.180 -2.304 1.00 23.89 309 ARG A O 1
ATOM 2233 N N . LEU A 1 311 ? -33.934 16.876 -2.686 1.00 31.38 310 LEU A N 1
ATOM 2234 C CA . LEU A 1 311 ? -34.786 17.590 -3.640 1.00 27.02 310 LEU A CA 1
ATOM 2235 C C . LEU A 1 311 ? -35.079 16.707 -4.845 1.00 30.51 310 LEU A C 1
ATOM 2236 O O . LEU A 1 311 ? -36.220 16.418 -5.159 1.00 28.09 310 LEU A O 1
ATOM 2241 N N . HIS A 1 312 ? -34.030 16.331 -5.558 1.00 29.24 311 HIS A N 1
ATOM 2242 C CA . HIS A 1 312 ? -34.206 15.581 -6.793 1.00 28.15 311 HIS A CA 1
ATOM 2243 C C . HIS A 1 312 ? -34.781 14.175 -6.567 1.00 25.82 311 HIS A C 1
ATOM 2244 O O . HIS A 1 312 ? -35.550 13.668 -7.357 1.00 18.86 311 HIS A O 1
ATOM 2251 N N . SER A 1 313 ? -34.387 13.513 -5.489 1.00 23.40 312 SER A N 1
ATOM 2252 C CA . SER A 1 313 ? -35.006 12.207 -5.158 1.00 22.18 312 SER A CA 1
ATOM 2253 C C . SER A 1 313 ? -36.483 12.337 -4.742 1.00 25.24 312 SER A C 1
ATOM 2254 O O . SER A 1 313 ? -37.273 11.403 -4.880 1.00 27.34 312 SER A O 1
ATOM 2257 N N . ALA A 1 314 ? -36.859 13.511 -4.268 1.00 24.68 313 ALA A N 1
ATOM 2258 C CA . ALA A 1 314 ? -38.251 13.759 -3.912 1.00 22.69 313 ALA A CA 1
ATOM 2259 C C . ALA A 1 314 ? -39.046 13.939 -5.168 1.00 27.32 313 ALA A C 1
ATOM 2260 O O . ALA A 1 314 ? -40.157 13.424 -5.246 1.00 25.89 313 ALA A O 1
ATOM 2262 N N . MET A 1 315 ? -38.496 14.667 -6.156 1.00 27.20 314 MET A N 1
ATOM 2263 C CA . MET A 1 315 ? -39.232 14.941 -7.388 1.00 27.16 314 MET A CA 1
ATOM 2264 C C . MET A 1 315 ? -39.514 13.617 -8.092 1.00 28.43 314 MET A C 1
ATOM 2265 O O . MET A 1 315 ? -40.548 13.464 -8.750 1.00 29.37 314 MET A O 1
ATOM 2270 N N . ALA A 1 316 ? -38.563 12.689 -8.003 1.00 33.02 315 ALA A N 1
ATOM 2271 C CA . ALA A 1 316 ? -38.668 11.384 -8.660 1.00 25.00 315 ALA A CA 1
ATOM 2272 C C . ALA A 1 316 ? -39.721 10.570 -7.986 1.00 21.22 315 ALA A C 1
ATOM 2273 O O . ALA A 1 316 ? -40.570 9.965 -8.614 1.00 20.42 315 ALA A O 1
ATOM 2275 N N . VAL A 1 317 ? -39.672 10.489 -6.662 1.00 24.57 316 VAL A N 1
ATOM 2276 C CA . VAL A 1 317 ? -40.683 9.726 -5.973 1.00 23.28 316 VAL A CA 1
ATOM 2277 C C . VAL A 1 317 ? -42.122 10.222 -6.152 1.00 24.71 316 VAL A C 1
ATOM 2278 O O . VAL A 1 317 ? -43.030 9.424 -6.409 1.00 33.19 316 VAL A O 1
ATOM 2282 N N . LEU A 1 318 ? -42.328 11.535 -6.010 1.00 27.53 317 LEU A N 1
ATOM 2283 C CA . LEU A 1 318 ? -43.636 12.179 -6.211 1.00 24.45 317 LEU A CA 1
ATOM 2284 C C . LEU A 1 318 ? -44.096 11.936 -7.642 1.00 24.62 317 LEU A C 1
ATOM 2285 O O . LEU A 1 318 ? -45.172 11.499 -7.865 1.00 27.17 317 LEU A O 1
ATOM 2290 N N . ASP A 1 319 ? -43.246 12.195 -8.608 1.00 25.34 318 ASP A N 1
ATOM 2291 C CA . ASP A 1 319 ? -43.608 11.989 -10.001 1.00 21.83 318 ASP A CA 1
ATOM 2292 C C . ASP A 1 319 ? -44.111 10.591 -10.254 1.00 26.15 318 ASP A C 1
ATOM 2293 O O . ASP A 1 319 ? -45.185 10.390 -10.816 1.00 34.88 318 ASP A O 1
ATOM 2298 N N . PHE A 1 320 ? -43.320 9.620 -9.829 1.00 29.18 319 PHE A N 1
ATOM 2299 C CA . PHE A 1 320 ? -43.650 8.226 -9.967 1.00 31.41 319 PHE A CA 1
ATOM 2300 C C . PHE A 1 320 ? -44.959 7.863 -9.295 1.00 27.63 319 PHE A C 1
ATOM 2301 O O . PHE A 1 320 ? -45.742 7.144 -9.865 1.00 29.07 319 PHE A O 1
ATOM 2309 N N . PHE A 1 321 ? -45.200 8.302 -8.059 1.00 30.35 320 PHE A N 1
ATOM 2310 C CA . PHE A 1 321 ? -46.459 7.878 -7.406 1.00 26.97 320 PHE A CA 1
ATOM 2311 C C . PHE A 1 321 ? -47.663 8.617 -7.946 1.00 33.81 320 PHE A C 1
ATOM 2312 O O . PHE A 1 321 ? -48.778 8.097 -7.923 1.00 34.24 320 PHE A O 1
ATOM 2320 N N . LEU A 1 322 ? -47.413 9.816 -8.471 1.00 36.05 321 LEU A N 1
ATOM 2321 C CA . LEU A 1 322 ? -48.412 10.638 -9.135 1.00 38.18 321 LEU A CA 1
ATOM 2322 C C . LEU A 1 322 ? -48.957 9.895 -10.399 1.00 37.39 321 LEU A C 1
ATOM 2323 O O . LEU A 1 322 ? -50.144 10.015 -10.726 1.00 35.83 321 LEU A O 1
ATOM 2328 N N . HIS A 1 323 ? -48.086 9.154 -11.095 1.00 36.34 322 HIS A N 1
ATOM 2329 C CA . HIS A 1 323 ? -48.391 8.301 -12.267 1.00 43.07 322 HIS A CA 1
ATOM 2330 C C . HIS A 1 323 ? -48.328 6.817 -11.763 1.00 44.24 322 HIS A C 1
ATOM 2331 O O . HIS A 1 323 ? -49.295 6.332 -11.172 1.00 53.21 322 HIS A O 1
ATOM 2338 N N . ASP A 1 324 ? -47.197 6.123 -11.986 1.00 65.16 323 ASP A N 1
ATOM 2339 C CA . ASP A 1 324 ? -46.818 4.789 -11.424 1.00 60.21 323 ASP A CA 1
ATOM 2340 C C . ASP A 1 324 ? -45.889 4.016 -12.309 1.00 54.18 323 ASP A C 1
ATOM 2341 O O . ASP A 1 324 ? -45.330 3.007 -11.883 1.00 51.62 323 ASP A O 1
ATOM 2346 N N . CYS A 1 325 ? -45.726 4.411 -13.530 1.00 50.46 324 CYS A N 1
ATOM 2347 C CA . CYS A 1 325 ? -44.970 3.469 -14.293 1.00 52.72 324 CYS A CA 1
ATOM 2348 C C . CYS A 1 325 ? -43.630 3.856 -14.821 1.00 50.11 324 CYS A C 1
ATOM 2349 O O . CYS A 1 325 ? -43.209 5.001 -14.919 1.00 58.76 324 CYS A O 1
ATOM 2352 N N . LYS A 1 326 ? -42.997 2.753 -15.135 1.00 48.78 325 LYS A N 1
ATOM 2353 C CA . LYS A 1 326 ? -41.694 2.766 -15.723 1.00 43.98 325 LYS A CA 1
ATOM 2354 C C . LYS A 1 326 ? -40.605 2.487 -14.704 1.00 44.76 325 LYS A C 1
ATOM 2355 O O . LYS A 1 326 ? -40.837 1.839 -13.682 1.00 42.80 325 LYS A O 1
#

Nearest PDB structures (foldseek):
  3grf-assembly1_A  TM=1.003E+00  e=9.632E-63  Giardia duodenalis
  7nos-assembly2_E  TM=9.382E-01  e=4.696E-29  Mycobacterium tuberculosis H37Rv
  7nnz-assembly2_E  TM=9.290E-01  e=4.965E-29  Mycobacterium tuberculosis H37Rv
  7nnf-assembly1_B  TM=9.190E-01  e=1.787E-28  Mycobacterium tuberculosis H37Rv
  6hl7-assembly1_B  TM=8.327E-01  e=6.877E-20  Plasmodium falciparum

Secondary structure (DSSP, 8-state):
--S--BSSGGGS-HHHHHHHHHHHHHHHH-GGGGTTTTTT-EEEEEESS--HHHHHHHHHHHHHHT-EEEEEE--HHHHHHHHTTT-SEEEEE-SSHHHHHHHHHH-SS-EEESS-SS--HHHHHHHHHHHHHHHHHTT--TTTGGG--EEEES--SSHHHHHHHHHHHHHT-EEEEE--SSGGGSPPHHHHHHHHHHHHHHT---EEEEESSHHHHHTT-SEEEE------THHHHHGGG-B-HHHHTTS-TT-EEEE-S---TTTTB-HHHHTSTTB-HHHHHHHHHHHHHHHHHHHHS---

Solvent-accessible surface area: 13203 Å² total; per-residue (Å²): 200,185,36,86,33,0,36,19,0,30,40,4,50,29,169,30,0,36,42,0,1,65,36,0,37,47,0,72,168,52,52,88,140,14,86,70,88,0,40,147,75,39,0,12,2,11,3,46,126,99,18,130,60,1,84,82,6,2,56,50,0,0,96,84,0,34,17,106,3,68,54,110,111,117,115,57,78,84,66,0,63,82,11,16,179,154,16,48,0,0,0,0,29,8,73,48,49,91,91,0,95,57,16,5,125,47,2,71,14,20,0,0,0,0,37,10,74,19,0,9,0,2,2,0,0,0,0,0,0,0,0,46,36,58,3,73,95,73,62,64,34,123,97,21,17,119,20,1,90,0,0,2,0,0,14,0,69,21,23,7,0,13,0,0,1,0,0,0,0,5,12,2,0,52,2,15,1,0,0,8,101,76,170,81,15,46,9,63,148,108,0,31,63,51,0,88,108,12,42,79,140,73,65,16,65,4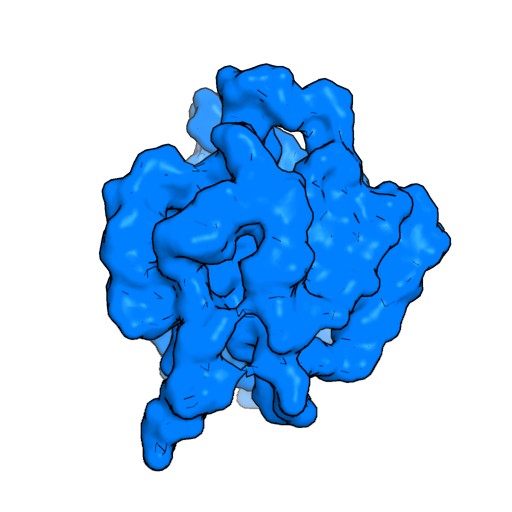,33,21,91,66,56,70,70,3,92,135,0,0,110,30,1,2,0,0,0,0,14,34,8,206,225,100,48,78,73,160,29,0,74,91,8,38,0,41,89,48,3,15,84,48,17,25,207,77,5,17,0,0,0,9,37,86,28,62,87,60,44,0,0,34,46,59,7,11,92,19,145,57,28,17,2,168,78,0,21,42,0,5,27,18,0,2,3,0,0,0,4,6,4,27,82,58,96,160

Radius of gyration: 18.65 Å; Cα contacts (8 Å, |Δi|>4): 655; chains: 1; bounding box: 54×38×51 Å

Foldseek 3Di:
DPQQAALFQLSDFLVLLVVLLVQLVCCVVCLVVQQQLQAAAEEEEEEQDDDPLLVVLQQLLQNSNRYGYHYHYDVLLVVQLVVLVPHQYYEYADAASVSQCNNCVNHPHYYYYCDYQAAHNLLLSLVLSVVQVLCVVVVNQPVPQQPAAEEEFFQCSGRHNLRNLQSQLSQQHAYEYAFAPDPRRHHDVVSQVVSVVSCVVVVNNYDYHYHPQLLVRQQAGQEYEYEDPDVNVVQVRGVSRAAEPSSVVRYDPNHAYEYLDPDDQPGNYHPCRCVPDRHPYVVSSVSSNSSSSSVCSCSSPPDD

=== Feature glossary ===
The record interleaves many kinds of information about one protein. Here is each kind framed as the question it answers.

Q: What does the local fold look like, residue by residue?
A: The Foldseek 3Di string encodes local tertiary geometry as a 20-letter alphabet — one character per residue — derived from the relative positions of nearby Cα atoms. Unlike the amino-acid sequence, 3Di is a direct function of the 3D structure, so two proteins with the same fold have similar 3Di strings even at low sequence identity.

Q: Which residues are in helices, strands, or loops?
A: The SS8 string is DSSP's per-residue secondary-structure call. α-helix (H) means an i→i+4 H-bond ladder; β-strand (E) means the residue participates in a β-sheet; 3₁₀ (G) and π (I) are tighter and wider helices; T/S are turns/bends; '-' is loop.

Q: How big and how compact is the whole molecule?
A: Radius of gyration (Rg) is the root-mean-square distance of Cα atoms from their centroid — a single number for overall size and compactness. A globular domain of N residues has Rg ≈ 2.2·N^0.38 Å; an extended or disordered chain has a much larger Rg. The Cα contact count is the number of residue pairs whose Cα atoms are within 8 Å and are more than four positions apart in sequence — a standard proxy for tertiary packing density. The bounding box is the smallest axis-aligned box enclosing all Cα atoms.

Q: Where is each backbone atom in 3D?
A: Structure coordinates are given as an mmCIF _atom_site loop: one row per atom with element, residue name, chain id, sequence number, and x/y/z position in Å. Only the four main-chain atoms per residue are included here; side chains are omitted to keep the record compact.

Q: What is the amino-acid chain?
A: Primary structure: the covalent order of the twenty standard amino acids along the backbone. Two proteins with the same sequence will (almost always) fold to the same structure; two with 30% identity often share a fold but not the details.

Q: What if only a Cα trace is available?
A: Three-state secondary structure (P-SEA) collapses the eight DSSP classes into helix (a), strand (b), and coil (c). P-SEA assigns these from Cα geometry alone — distances and angles — without requiring backbone oxygens, so it works on any Cα trace.

Q: What family and function is it annotated with?
A: Database cross-references. InterPro integrates a dozen domain/family signature databases into unified entries with residue-range hits. GO terms attach function/process/location labels with evidence codes. CATH codes position the fold in a four-level structural taxonomy. Organism is the NCBI-taxonomy species name.

Q: How confident is the AlphaFold model at each residue?
A: pLDDT is the predicted lDDT-Cα score: AlphaFold's confidence that the local environment of each residue (all inter-atomic distances within 15 Å) is correctly placed. It is a per-residue number between 0 and 100, with higher meaning more reliable.

Q: How mobile is each atom in the crystal?
A: B-factor (Debye–Waller factor) reflects atomic displacement in the crystal lattice. It is an experimental observable (units Å²), not a prediction; low values mean the atom is pinned down, high values mean it moves or is heterogeneous across the crystal.

Q: Which residues are buried vs exposed?
A: SASA measures how much of the protein is reachable by solvent. It is computed by rolling a water-sized probe over the atomic surface and summing the exposed area (Å²). Per-residue SASA distinguishes core (buried, low SASA) from surface (exposed, high SASA) residues; total SASA is a whole-molecule size measure.

Q: What do the diagnostic plots show?
A: Plot images: a contact map (which residues are close in 3D, as an N×N binary image), a Ramachandran scatter (backbone torsion angles, revealing secondary-structure composition at a glance), and — for AlphaFold structures — a PAE heatmap (pairwise prediction confidence).

Q: What known structures does this most resemble?
A: The Foldseek neighbor list gives the closest experimentally determined structures in the PDB, ranked by structural alignment. TM-score near 1 means near-identical fold; near 0.3 means only rough topology match. This is how one finds what a novel AlphaFold prediction most resembles in the solved-structure universe.

Q: Are the domains correctly placed relative to each other?
A: Predicted aligned error is AlphaFold's pairwise confidence. Unlike pLDDT (per-residue), PAE is per-residue-pair and captures whether two parts of the structure are correctly placed relative to each other. Units are ångströms of expected positional error.

Q: What do the rendered images show?
A: Structure images are PyMOL renders from six orthogonal camera directions. Cartoon representation draws helices as coils and strands as arrows; sticks shows the backbone as bonds; surface shows the solvent-excluded envelope. Rainbow coloring maps sequence position to hue (blue→red, N→C); chain coloring assigns a distinct color per polypeptide.

Q: What are the backbone torsion angles?
A: φ (phi) and ψ (psi) are the two rotatable backbone dihedrals per residue: φ is the C(i-1)–N–Cα–C torsion, ψ is the N–Cα–C–N(i+1) torsion, both in degrees on (−180°, 180°]. α-helical residues cluster near (−60°, −45°); β-strand residues near (−120°, +130°). A Ramachandran plot is simply a scatter of (φ, ψ) for every residue.